Protein AF-A0A6N3GF59-F1 (afdb_monomer_lite)

pLDDT: mean 72.96, std 16.32, range [35.88, 94.56]

Secondary structure (DSSP, 8-state):
-----------SSHHHHHHHHHHHHHHHHHHHHHHHHHHHHHHHHHHHHHHHHHHHHHHHHHHHHHHHHHTSPPEEEEEEEEEEE--SS-SS-EEEEEEEEEEEESGGGEEEEEEEETT--EEEE---SS--EEES-S-TTTTS-SSS-SEE-SS-EEEEEEEEEEETTS-EEEEEEEEEE-SS-EEEEEE-THHHHHHHHTTTT-GGGHHHHHHHHHHHHHHHHHHHH--

Sequence (231 aa):
MTNRNRNRRKSKGTNKKVTDRKVEMKEREEKRKVLPIISIISVVVSVMALVISIIGLSYSVFYEQKEYEYKREPELEMSWVPVFQKSAESVNLDIGIQEIWVHIVDENNLDEVYLIRADRRVSKLTVEKQDLCIQLATNMKEYFSENSPDLITSTHQYHYQYIVLKNLDGSTRLYLVYVKNNGNMAEFQAVSEIEIYGLKNGHADDPVYEGEKVMAEQYEEITEYLKKYGF

Foldseek 3Di:
DDDDDDDDDDDDPPPVVVVVVVVVVVVVVVVVVVVVVVVVVVVVVVVVVVVVVVVVVVVVVVVVVLVVLLPDDKDKDKDWAKDWDDDPPDPAIQIDTQKIWIWIPSCSFFDWKWKQFLVRDIDTDDDDPPTPIPICHPDCCPNVPVPAASDDFPAWGKGKMKMWTAGPVLDIFIKIWMWIDRRRDIDTDIDGDPVLVCLQPVCPPDSSSVVSNVSSVVSVVVVVVCVPPND

Structure (mmCIF, N/CA/C/O backbone):
data_AF-A0A6N3GF59-F1
#
_entry.id   AF-A0A6N3GF59-F1
#
loop_
_atom_site.group_PDB
_atom_site.id
_atom_site.type_symbol
_atom_site.label_atom_id
_atom_site.label_alt_id
_atom_site.label_comp_id
_atom_site.label_asym_id
_atom_site.label_entity_id
_atom_site.label_seq_id
_atom_site.pdbx_PDB_ins_code
_atom_site.Cartn_x
_atom_site.Cartn_y
_atom_site.Cartn_z
_atom_site.occupancy
_atom_site.B_iso_or_equiv
_atom_site.auth_seq_id
_atom_site.auth_comp_id
_atom_site.auth_asym_id
_atom_site.auth_atom_id
_atom_site.pdbx_PDB_model_num
ATOM 1 N N . MET A 1 1 ? -84.455 -2.483 107.664 1.00 35.88 1 MET A N 1
ATOM 2 C CA . MET A 1 1 ? -84.226 -3.536 106.650 1.00 35.88 1 MET A CA 1
ATOM 3 C C . MET A 1 1 ? -83.948 -2.894 105.285 1.00 35.88 1 MET A C 1
ATOM 5 O O . MET A 1 1 ? -84.784 -2.146 104.809 1.00 35.88 1 MET A O 1
ATOM 9 N N . THR A 1 2 ? -82.745 -3.155 104.743 1.00 45.50 2 THR A N 1
ATOM 10 C CA . THR A 1 2 ? -82.320 -3.302 103.317 1.00 45.50 2 THR A CA 1
ATOM 11 C C . THR A 1 2 ? -82.788 -2.357 102.187 1.00 45.50 2 THR A C 1
ATOM 13 O O . THR A 1 2 ? -83.951 -2.403 101.813 1.00 45.50 2 THR A O 1
ATOM 16 N N . ASN A 1 3 ? -81.836 -1.708 101.480 1.00 40.09 3 ASN A N 1
ATOM 17 C CA . ASN A 1 3 ? -81.476 -1.972 100.053 1.00 40.09 3 ASN A CA 1
ATOM 18 C C . ASN A 1 3 ? -80.356 -1.016 99.552 1.00 40.09 3 ASN A C 1
ATOM 20 O O . ASN A 1 3 ? -80.491 0.195 99.639 1.00 40.09 3 ASN A O 1
ATOM 24 N N . ARG A 1 4 ? -79.151 -1.512 99.218 1.00 43.41 4 ARG A N 1
ATOM 25 C CA . ARG A 1 4 ? -78.628 -1.973 97.898 1.00 43.41 4 ARG A CA 1
ATOM 26 C C . ARG A 1 4 ? -78.227 -0.884 96.876 1.00 43.41 4 ARG A C 1
ATOM 28 O O . ARG A 1 4 ? -78.993 -0.483 96.014 1.00 43.41 4 ARG A O 1
ATOM 35 N N . ASN A 1 5 ? -76.937 -0.545 96.929 1.00 49.56 5 ASN A N 1
ATOM 36 C CA . ASN A 1 5 ? -75.923 -0.712 95.875 1.00 49.56 5 ASN A CA 1
ATOM 37 C C . ASN A 1 5 ? -76.300 -0.365 94.409 1.00 49.56 5 ASN A C 1
ATOM 39 O O . ASN A 1 5 ? -76.814 -1.199 93.663 1.00 49.56 5 ASN A O 1
ATOM 43 N N . ARG A 1 6 ? -75.894 0.829 93.951 1.00 44.47 6 ARG A N 1
ATOM 44 C CA . ARG A 1 6 ? -75.739 1.192 92.530 1.00 44.47 6 ARG A CA 1
ATOM 45 C C . ARG A 1 6 ? -74.327 1.730 92.300 1.00 44.47 6 ARG A C 1
ATOM 47 O O . ARG A 1 6 ? -74.091 2.918 92.441 1.00 44.47 6 ARG A O 1
ATOM 54 N N . ASN A 1 7 ? -73.400 0.859 91.912 1.00 46.38 7 ASN A N 1
ATOM 55 C CA . ASN A 1 7 ? -72.141 1.271 91.291 1.00 46.38 7 ASN A CA 1
ATOM 56 C C . ASN A 1 7 ? -71.649 0.179 90.339 1.00 46.38 7 ASN A C 1
ATOM 58 O O . ASN A 1 7 ? -70.903 -0.717 90.720 1.00 46.38 7 ASN A O 1
ATOM 62 N N . ARG A 1 8 ? -72.097 0.232 89.081 1.00 48.34 8 ARG A N 1
ATOM 63 C CA . ARG A 1 8 ? -71.446 -0.462 87.959 1.00 48.34 8 ARG A CA 1
ATOM 64 C C . ARG A 1 8 ? -72.039 0.024 86.644 1.00 48.34 8 ARG A C 1
ATOM 66 O O . ARG A 1 8 ? -73.084 -0.461 86.230 1.00 48.34 8 ARG A O 1
ATOM 73 N N . ARG A 1 9 ? -71.366 0.985 86.005 1.00 46.72 9 ARG A N 1
ATOM 74 C CA . ARG A 1 9 ? -71.255 1.164 84.539 1.00 46.72 9 ARG A CA 1
ATOM 75 C C . ARG A 1 9 ? -70.703 2.557 84.249 1.00 46.72 9 ARG A C 1
ATOM 77 O O . ARG A 1 9 ? -71.470 3.503 84.172 1.00 46.72 9 ARG A O 1
ATOM 84 N N . LYS A 1 10 ? -69.382 2.662 84.082 1.00 43.72 10 LYS A N 1
ATOM 85 C CA . LYS A 1 10 ? -68.681 3.705 83.301 1.00 43.72 10 LYS A CA 1
ATOM 86 C C . LYS A 1 10 ? -67.180 3.364 83.261 1.00 43.72 10 LYS A C 1
ATOM 88 O O . LYS A 1 10 ? -66.378 3.976 83.945 1.00 43.72 10 LYS A O 1
ATOM 93 N N . SER A 1 11 ? -66.785 2.336 82.502 1.00 46.25 11 SER A N 1
ATOM 94 C CA . SER A 1 11 ? -65.350 2.096 82.220 1.00 46.25 11 SER A CA 1
ATOM 95 C C . SER A 1 11 ? -65.049 1.507 80.832 1.00 46.25 11 SER A C 1
ATOM 97 O O . SER A 1 11 ? -63.952 1.009 80.604 1.00 46.25 11 SER A O 1
ATOM 99 N N . LYS A 1 12 ? -65.996 1.542 79.880 1.00 46.22 12 LYS A N 1
ATOM 100 C CA . LYS A 1 12 ? -65.794 0.956 78.535 1.00 46.22 12 LYS A CA 1
ATOM 101 C C . LYS A 1 12 ? -65.464 1.964 77.420 1.00 46.22 12 LYS A C 1
ATOM 103 O O . LYS A 1 12 ? -65.087 1.535 76.339 1.00 46.22 12 LYS A O 1
ATOM 108 N N . GLY A 1 13 ? -65.563 3.276 77.660 1.00 47.47 13 GLY A N 1
ATOM 109 C CA . GLY A 1 13 ? -65.368 4.306 76.619 1.00 47.47 13 GLY A CA 1
ATOM 110 C C . GLY A 1 13 ? -63.974 4.946 76.557 1.00 47.47 13 GLY A C 1
ATOM 111 O O . GLY A 1 13 ? -63.581 5.459 75.515 1.00 47.47 13 GLY A O 1
ATOM 112 N N . THR A 1 14 ? -63.210 4.913 77.648 1.00 48.25 14 THR A N 1
ATOM 113 C CA . THR A 1 14 ? -61.912 5.600 77.759 1.00 48.25 14 THR A CA 1
ATOM 114 C C . THR A 1 14 ? -60.748 4.794 77.183 1.00 48.25 14 THR A C 1
ATOM 116 O O . THR A 1 14 ? -59.839 5.387 76.615 1.00 48.25 14 THR A O 1
ATOM 119 N N . ASN A 1 15 ? -60.796 3.458 77.222 1.00 50.69 15 ASN A N 1
ATOM 120 C CA . ASN A 1 15 ? -59.700 2.633 76.700 1.00 50.69 15 ASN A CA 1
ATOM 121 C C . ASN A 1 15 ? -59.599 2.649 75.167 1.00 50.69 15 ASN A C 1
ATOM 123 O O . ASN A 1 15 ? -58.485 2.695 74.662 1.00 50.69 15 ASN A O 1
ATOM 127 N N . LYS A 1 16 ? -60.723 2.699 74.430 1.00 52.25 16 LYS A N 1
ATOM 128 C CA . LYS A 1 16 ? -60.722 2.624 72.954 1.00 52.25 16 LYS A CA 1
ATOM 129 C C . LYS A 1 16 ? -60.078 3.854 72.286 1.00 52.25 16 LYS A C 1
ATOM 131 O O . LYS A 1 16 ? -59.229 3.709 71.417 1.00 52.25 16 LYS A O 1
ATOM 136 N N . LYS A 1 17 ? -60.389 5.067 72.768 1.00 52.38 17 LYS A N 1
ATOM 137 C CA . LYS A 1 17 ? -59.770 6.323 72.286 1.00 52.38 17 LYS A CA 1
ATOM 138 C C . LYS A 1 17 ? -58.276 6.436 72.619 1.00 52.38 17 LYS A C 1
ATOM 140 O O . LYS A 1 17 ? -57.540 7.099 71.893 1.00 52.38 17 LYS A O 1
ATOM 145 N N . VAL A 1 18 ? -57.831 5.828 73.720 1.00 55.12 18 VAL A N 1
ATOM 146 C CA . VAL A 1 18 ? -56.414 5.816 74.120 1.00 55.12 18 VAL A CA 1
ATOM 147 C C . VAL A 1 18 ? -55.624 4.797 73.297 1.00 55.12 18 VAL A C 1
ATOM 149 O O . VAL A 1 18 ? -54.485 5.079 72.934 1.00 55.12 18 VAL A O 1
ATOM 152 N N . THR A 1 19 ? -56.218 3.649 72.954 1.00 56.69 19 THR A N 1
ATOM 153 C CA . THR A 1 19 ? -55.610 2.697 72.014 1.00 56.69 19 THR A CA 1
ATOM 154 C C . THR A 1 19 ? -55.516 3.268 70.603 1.00 56.69 19 THR A C 1
ATOM 156 O O . THR A 1 19 ? -54.432 3.208 70.038 1.00 56.69 19 THR A O 1
ATOM 159 N N . ASP A 1 20 ? -56.563 3.915 70.077 1.00 58.06 20 ASP A N 1
ATOM 160 C CA . ASP A 1 20 ? -56.537 4.483 68.717 1.00 58.06 20 ASP A CA 1
ATOM 161 C C . ASP A 1 20 ? -55.484 5.603 68.581 1.00 58.06 20 ASP A C 1
ATOM 163 O O . ASP A 1 20 ? -54.687 5.596 67.647 1.00 58.06 20 ASP A O 1
ATOM 167 N N . ARG A 1 21 ? -55.361 6.499 69.577 1.00 59.62 21 ARG A N 1
ATOM 168 C CA . ARG A 1 21 ? -54.287 7.518 69.601 1.00 59.62 21 ARG A CA 1
ATOM 169 C C . ARG A 1 21 ? -52.879 6.931 69.732 1.00 59.62 21 ARG A C 1
ATOM 171 O O . ARG A 1 21 ? -51.933 7.507 69.201 1.00 59.62 21 ARG A O 1
ATOM 178 N N . LYS A 1 22 ? -52.713 5.816 70.454 1.00 61.22 22 LYS A N 1
ATOM 179 C CA . LYS A 1 22 ? -51.418 5.118 70.557 1.00 61.22 22 LYS A CA 1
ATOM 180 C C . LYS A 1 22 ? -51.038 4.428 69.245 1.00 61.22 22 LYS A C 1
ATOM 182 O O . LYS A 1 22 ? -49.853 4.376 68.929 1.00 61.22 22 LYS A O 1
ATOM 187 N N . VAL A 1 23 ? -52.019 3.920 68.499 1.00 61.84 23 VAL A N 1
ATOM 188 C CA . VAL A 1 23 ? -51.818 3.319 67.172 1.00 61.84 23 VAL A CA 1
ATOM 189 C C . VAL A 1 23 ? -51.445 4.395 66.146 1.00 61.84 23 VAL A C 1
ATOM 191 O O . VAL A 1 23 ? -50.436 4.236 65.468 1.00 61.84 23 VAL A O 1
ATOM 194 N N . GLU A 1 24 ? -52.140 5.538 66.115 1.00 61.84 24 GLU A N 1
ATOM 195 C CA . GLU A 1 24 ? -51.778 6.673 65.242 1.00 61.84 24 GLU A CA 1
ATOM 196 C C . GLU A 1 24 ? -50.392 7.264 65.560 1.00 61.84 24 GLU A C 1
ATOM 198 O O . GLU A 1 24 ? -49.653 7.651 64.651 1.00 61.84 24 GLU A O 1
ATOM 203 N N . MET A 1 25 ? -50.011 7.343 66.843 1.00 61.00 25 MET A N 1
ATOM 204 C CA . MET A 1 25 ? -48.659 7.766 67.233 1.00 61.00 25 MET A CA 1
ATOM 205 C C . MET A 1 25 ? -47.594 6.769 66.768 1.00 61.00 25 MET A C 1
ATOM 207 O O . MET A 1 25 ? -46.570 7.201 66.242 1.00 61.00 25 MET A O 1
ATOM 211 N N . LYS A 1 26 ? -47.847 5.458 66.897 1.00 61.44 26 LYS A N 1
ATOM 212 C CA . LYS A 1 26 ? -46.940 4.412 66.402 1.00 61.44 26 LYS A CA 1
ATOM 213 C C . LYS A 1 26 ? -46.783 4.447 64.882 1.00 61.44 26 LYS A C 1
ATOM 215 O O . LYS A 1 26 ? -45.656 4.413 64.407 1.00 61.44 26 LYS A O 1
ATOM 220 N N . GLU A 1 27 ? -47.871 4.599 64.126 1.00 61.88 27 GLU A N 1
ATOM 221 C CA . GLU A 1 27 ? -47.800 4.732 62.663 1.00 61.88 27 GLU A CA 1
ATOM 222 C C . GLU A 1 27 ? -47.053 5.999 62.226 1.00 61.88 27 GLU A C 1
ATOM 224 O O . GLU A 1 27 ? -46.308 5.976 61.246 1.00 61.88 27 GLU A O 1
ATOM 229 N N . ARG A 1 28 ? -47.227 7.126 62.933 1.00 61.84 28 ARG A N 1
ATOM 230 C CA . ARG A 1 28 ? -46.462 8.354 62.655 1.00 61.84 28 ARG A CA 1
ATOM 231 C C . ARG A 1 28 ? -44.979 8.199 62.983 1.00 61.84 28 ARG A C 1
ATOM 233 O O . ARG A 1 28 ? -44.156 8.745 62.252 1.00 61.84 28 ARG A O 1
ATOM 240 N N . GLU A 1 29 ? -44.632 7.477 64.046 1.00 60.97 29 GLU A N 1
ATOM 241 C CA . GLU A 1 29 ? -43.240 7.155 64.382 1.00 60.97 29 GLU A CA 1
ATOM 242 C C . GLU A 1 29 ? -42.609 6.188 63.375 1.00 60.97 29 GLU A C 1
ATOM 244 O O . GLU A 1 29 ? -41.474 6.411 62.960 1.00 60.97 29 GLU A O 1
ATOM 249 N N . GLU A 1 30 ? -43.332 5.160 62.926 1.00 61.22 30 GLU A N 1
ATOM 250 C CA . GLU A 1 30 ? -42.867 4.243 61.879 1.00 61.22 30 GLU A CA 1
ATOM 251 C C . GLU A 1 30 ? -42.685 4.970 60.545 1.00 61.22 30 GLU A C 1
ATOM 253 O O . GLU A 1 30 ? -41.609 4.895 59.954 1.00 61.22 30 GLU A O 1
ATOM 258 N N . LYS A 1 31 ? -43.654 5.787 60.112 1.00 59.91 31 LYS A N 1
ATOM 259 C CA . LYS A 1 31 ? -43.515 6.618 58.903 1.00 59.91 31 LYS A CA 1
ATOM 260 C C . LYS A 1 31 ? -42.339 7.597 59.007 1.00 59.91 31 LYS A C 1
ATOM 262 O O . LYS A 1 31 ? -41.601 7.752 58.037 1.00 59.91 31 LYS A O 1
ATOM 267 N N . ARG A 1 32 ? -42.102 8.205 60.181 1.00 60.12 32 ARG A N 1
ATOM 268 C CA . ARG A 1 32 ? -40.927 9.066 60.439 1.00 60.12 32 ARG A CA 1
ATOM 269 C C . ARG A 1 32 ? -39.596 8.318 60.399 1.00 60.12 32 ARG A C 1
ATOM 271 O O . ARG A 1 32 ? -38.596 8.950 60.085 1.00 60.12 32 ARG A O 1
ATOM 278 N N . LYS A 1 33 ? -39.567 7.018 60.704 1.00 59.97 33 LYS A N 1
ATOM 279 C CA . LYS A 1 33 ? -38.368 6.169 60.575 1.00 59.97 33 LYS A CA 1
ATOM 280 C C . LYS A 1 33 ? -38.145 5.691 59.138 1.00 59.97 33 LYS A C 1
ATOM 282 O O . LYS A 1 33 ? -37.003 5.548 58.725 1.00 59.97 33 LYS A O 1
ATOM 287 N N . VAL A 1 34 ? -39.213 5.489 58.366 1.00 62.22 34 VAL A N 1
ATOM 288 C CA . VAL A 1 34 ? -39.151 5.016 56.971 1.00 62.22 34 VAL A CA 1
ATOM 289 C C . VAL A 1 34 ? -38.797 6.144 55.986 1.00 62.22 34 VAL A C 1
ATOM 291 O O . VAL A 1 34 ? -38.048 5.914 55.042 1.00 62.22 34 VAL A O 1
ATOM 294 N N . LEU A 1 35 ? -39.248 7.380 56.231 1.00 61.31 35 LEU A N 1
ATOM 295 C CA . LEU A 1 35 ? -38.897 8.578 55.445 1.00 61.31 35 LEU A CA 1
ATOM 296 C C . LEU A 1 35 ? -37.376 8.798 55.243 1.00 61.31 35 LEU A C 1
ATOM 298 O O . LEU A 1 35 ? -36.958 8.966 54.096 1.00 61.31 35 LEU A O 1
ATOM 302 N N . PRO A 1 36 ? -36.524 8.772 56.289 1.00 70.31 36 PRO A N 1
ATOM 303 C CA . PRO A 1 36 ? -35.078 8.910 56.124 1.00 70.31 36 PRO A CA 1
ATOM 304 C C . PRO A 1 36 ? -34.443 7.699 55.428 1.00 70.31 36 PRO A C 1
ATOM 306 O O . PRO A 1 36 ? -33.483 7.871 54.687 1.00 70.31 36 PRO A O 1
ATOM 309 N N . ILE A 1 37 ? -35.001 6.492 55.582 1.00 73.38 37 ILE A N 1
ATOM 310 C CA . ILE A 1 37 ? -34.525 5.292 54.872 1.00 73.38 37 ILE A CA 1
ATOM 311 C C . ILE A 1 37 ? -34.791 5.418 53.365 1.00 73.38 37 ILE A C 1
ATOM 313 O O . ILE A 1 37 ? -33.899 5.155 52.565 1.00 73.38 37 ILE A O 1
ATOM 317 N N . ILE A 1 38 ? -35.981 5.882 52.969 1.00 75.75 38 ILE A N 1
ATOM 318 C CA . ILE A 1 38 ? -36.321 6.140 51.560 1.00 75.75 38 ILE A CA 1
ATOM 319 C C . ILE A 1 38 ? -35.407 7.223 50.973 1.00 75.75 38 ILE A C 1
ATOM 321 O O . ILE A 1 38 ? -34.920 7.075 49.854 1.00 75.75 38 ILE A O 1
ATOM 325 N N . SER A 1 39 ? -35.129 8.283 51.738 1.00 76.06 39 SER A N 1
ATOM 326 C CA . SER A 1 39 ? -34.171 9.324 51.352 1.00 76.06 39 SER A CA 1
ATOM 327 C C . SER A 1 39 ? -32.774 8.745 51.102 1.00 76.06 39 SER A C 1
ATOM 329 O O . SER A 1 39 ? -32.212 8.985 50.036 1.00 76.06 39 SER A O 1
ATOM 331 N N . ILE A 1 40 ? -32.246 7.928 52.017 1.00 81.69 40 ILE A N 1
ATOM 332 C CA . ILE A 1 40 ? -30.933 7.283 51.864 1.00 81.69 40 ILE A CA 1
ATOM 333 C C . ILE A 1 40 ? -30.908 6.374 50.630 1.00 81.69 40 ILE A C 1
ATOM 335 O O . ILE A 1 40 ? -29.981 6.465 49.829 1.00 81.69 40 ILE A O 1
ATOM 339 N N . ILE A 1 41 ? -31.941 5.551 50.426 1.00 83.38 41 ILE A N 1
ATOM 340 C CA . ILE A 1 41 ? -32.050 4.687 49.241 1.00 83.38 41 ILE A CA 1
ATOM 341 C C . ILE A 1 41 ? -32.069 5.532 47.961 1.00 83.38 41 ILE A C 1
ATOM 343 O O . ILE A 1 41 ? -31.364 5.206 47.013 1.00 83.38 41 ILE A O 1
ATOM 347 N N . SER A 1 42 ? -32.808 6.646 47.936 1.00 85.12 42 SER A N 1
ATOM 348 C CA . SER A 1 42 ? -32.856 7.533 46.765 1.00 85.12 42 SER A CA 1
ATOM 349 C C . SER A 1 42 ? -31.497 8.165 46.441 1.00 85.12 42 SER A C 1
ATOM 351 O O . SER A 1 42 ? -31.135 8.269 45.268 1.00 85.12 42 SER A O 1
ATOM 353 N N . VAL A 1 43 ? -30.714 8.527 47.465 1.00 89.38 43 VAL A N 1
ATOM 354 C CA . VAL A 1 43 ? -29.353 9.055 47.298 1.00 89.38 43 VAL A CA 1
ATOM 355 C C . VAL A 1 43 ? -28.435 7.972 46.744 1.00 89.38 43 VAL A C 1
ATOM 357 O O . VAL A 1 43 ? -27.734 8.218 45.768 1.00 89.38 43 VAL A O 1
ATOM 360 N N . VAL A 1 44 ? -28.483 6.759 47.300 1.00 89.69 44 VAL A N 1
ATOM 361 C CA . VAL A 1 44 ? -27.681 5.624 46.820 1.00 89.69 44 VAL A CA 1
ATOM 362 C C . VAL A 1 44 ? -28.015 5.291 45.365 1.00 89.69 44 VAL A C 1
ATOM 364 O O . VAL A 1 44 ? -27.107 5.150 44.551 1.00 89.69 44 VAL A O 1
ATOM 367 N N . VAL A 1 45 ? -29.301 5.228 45.007 1.00 90.38 45 VAL A N 1
ATOM 368 C CA . VAL A 1 45 ? -29.736 4.976 43.624 1.00 90.38 45 VAL A CA 1
ATOM 369 C C . VAL A 1 45 ? -29.264 6.089 42.687 1.00 90.38 45 VAL A C 1
ATOM 371 O O . VAL A 1 45 ? -28.780 5.795 41.598 1.00 90.38 45 VAL A O 1
ATOM 374 N N . SER A 1 46 ? -29.337 7.352 43.115 1.00 91.56 46 SER A N 1
ATOM 375 C CA . SER A 1 46 ? -28.872 8.492 42.313 1.00 91.56 46 SER A CA 1
ATOM 376 C C . SER A 1 46 ? -27.358 8.463 42.093 1.00 91.56 46 SER A C 1
ATOM 378 O O . SER A 1 46 ? -26.899 8.709 40.982 1.00 91.56 46 SER A O 1
ATOM 380 N N . VAL A 1 47 ? -26.578 8.113 43.121 1.00 92.19 47 VAL A N 1
ATOM 381 C CA . VAL A 1 47 ? -25.118 7.956 43.010 1.00 92.19 47 VAL A CA 1
ATOM 382 C C . VAL A 1 47 ? -24.769 6.794 42.081 1.00 92.19 47 VAL A C 1
ATOM 384 O O . VAL A 1 47 ? -23.933 6.960 41.200 1.00 92.19 47 VAL A O 1
ATOM 387 N N . MET A 1 48 ? -25.439 5.647 42.216 1.00 93.00 48 MET A N 1
ATOM 388 C CA . MET A 1 48 ? -25.230 4.499 41.326 1.00 93.00 48 MET A CA 1
ATOM 389 C C . MET A 1 48 ? -25.581 4.835 39.874 1.00 93.00 48 MET A C 1
ATOM 391 O O . MET A 1 48 ? -24.816 4.505 38.973 1.00 93.00 48 MET A O 1
ATOM 395 N N . ALA A 1 49 ? -26.693 5.539 39.640 1.00 92.81 49 ALA A N 1
ATOM 396 C CA . ALA A 1 49 ? -27.074 5.999 38.307 1.00 92.81 49 ALA A CA 1
ATOM 397 C C . ALA A 1 49 ? -26.028 6.953 37.715 1.00 92.81 49 ALA A C 1
ATOM 399 O O . ALA A 1 49 ? -25.685 6.840 36.543 1.00 92.81 49 ALA A O 1
ATOM 400 N N . LEU A 1 50 ? -25.477 7.856 38.528 1.00 93.62 50 LEU A N 1
ATOM 401 C CA . LEU A 1 50 ? -24.441 8.792 38.099 1.00 93.62 50 LEU A CA 1
ATOM 402 C C . LEU A 1 50 ? -23.140 8.060 37.739 1.00 93.62 50 LEU A C 1
ATOM 404 O O . LEU A 1 50 ? -22.554 8.341 36.697 1.00 93.62 50 LEU A O 1
ATOM 408 N N . VAL A 1 51 ? -22.729 7.073 38.540 1.00 93.06 51 VAL A N 1
ATOM 409 C CA . VAL A 1 51 ? -21.565 6.222 38.245 1.00 93.06 51 VAL A CA 1
ATOM 410 C C . VAL A 1 51 ? -21.767 5.445 36.943 1.00 93.06 51 VAL A C 1
ATOM 412 O O . VAL A 1 51 ? -20.878 5.448 36.096 1.00 93.06 51 VAL A O 1
ATOM 415 N N . ILE A 1 52 ? -22.940 4.834 36.742 1.00 92.94 52 ILE A N 1
ATOM 416 C CA . ILE A 1 52 ? -23.264 4.112 35.502 1.00 92.94 52 ILE A CA 1
ATOM 417 C C . ILE A 1 52 ? -23.233 5.060 34.298 1.00 92.94 52 ILE A C 1
ATOM 419 O O . ILE A 1 52 ? -22.668 4.702 33.269 1.00 92.94 52 ILE A O 1
ATOM 423 N N . SER A 1 53 ? -23.774 6.275 34.425 1.00 92.75 53 SER A N 1
ATOM 424 C CA . SER A 1 53 ? -23.738 7.279 33.356 1.00 92.75 53 SER A CA 1
ATOM 425 C C . SER A 1 53 ? -22.317 7.728 33.017 1.00 92.75 53 SER A C 1
ATOM 427 O O . SER A 1 53 ? -21.988 7.829 31.839 1.00 92.75 53 SER A O 1
ATOM 429 N N . ILE A 1 54 ? -21.456 7.960 34.017 1.00 92.44 54 ILE A N 1
ATOM 430 C CA . ILE A 1 54 ? -20.044 8.305 33.779 1.00 92.44 54 ILE A CA 1
ATOM 431 C C . ILE A 1 54 ? -19.341 7.161 33.052 1.00 92.44 54 ILE A C 1
ATOM 433 O O . ILE A 1 54 ? -18.692 7.399 32.039 1.00 92.44 54 ILE A O 1
ATOM 437 N N . ILE A 1 55 ? -19.507 5.924 33.529 1.00 91.62 55 ILE A N 1
ATOM 438 C CA . ILE A 1 55 ? -18.915 4.741 32.896 1.00 91.62 55 ILE A CA 1
ATOM 439 C C . ILE A 1 55 ? -19.419 4.602 31.455 1.00 91.62 55 ILE A C 1
ATOM 441 O O . ILE A 1 55 ? -18.617 4.399 30.548 1.00 91.62 55 ILE A O 1
ATOM 445 N N . GLY A 1 56 ? -20.725 4.759 31.230 1.00 89.38 56 GLY A N 1
ATOM 446 C CA . GLY A 1 56 ? -21.334 4.696 29.902 1.00 89.38 56 GLY A CA 1
ATOM 447 C C . GLY A 1 56 ? -20.760 5.733 28.937 1.00 89.38 56 GLY A C 1
ATOM 448 O O . GLY A 1 56 ? -20.400 5.378 27.819 1.00 89.38 56 GLY A O 1
ATOM 449 N N . LEU A 1 57 ? -20.600 6.982 29.384 1.00 90.19 57 LEU A N 1
ATOM 450 C CA . LEU A 1 57 ? -19.972 8.046 28.593 1.00 90.19 57 LEU A CA 1
ATOM 451 C C . LEU A 1 57 ? -18.488 7.771 28.325 1.00 90.19 57 LEU A C 1
ATOM 453 O O . LEU A 1 57 ? -18.011 7.989 27.218 1.00 90.19 57 LEU A O 1
ATOM 457 N N . SER A 1 58 ? -17.743 7.269 29.314 1.00 86.75 58 SER A N 1
ATOM 458 C CA . SER A 1 58 ? -16.334 6.910 29.114 1.00 86.75 58 SER A CA 1
ATOM 459 C C . SER A 1 58 ? -16.175 5.799 28.076 1.00 86.75 58 SER A C 1
A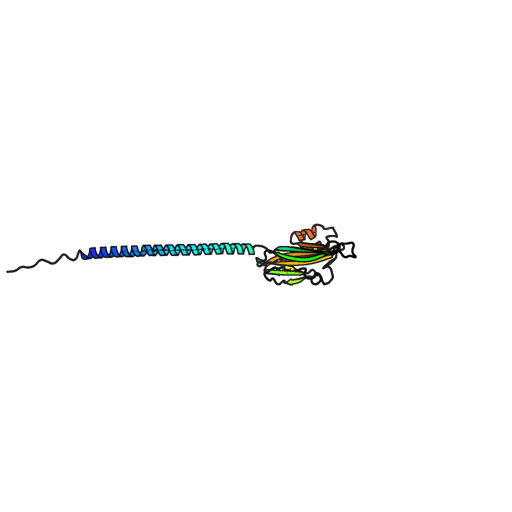TOM 461 O O . SER A 1 58 ? -15.312 5.900 27.207 1.00 86.75 58 SER A O 1
ATOM 463 N N . TYR A 1 59 ? -17.026 4.769 28.122 1.00 87.81 59 TYR A N 1
ATOM 464 C CA . TYR A 1 59 ? -17.025 3.724 27.102 1.00 87.81 59 TYR A CA 1
ATOM 465 C C . TYR A 1 59 ? -17.466 4.252 25.738 1.00 87.81 59 TYR A C 1
ATOM 467 O O . TYR A 1 59 ? -16.846 3.878 24.751 1.00 87.81 59 TYR A O 1
ATOM 475 N N . SER A 1 60 ? -18.479 5.123 25.654 1.00 85.56 60 SER A N 1
ATOM 476 C CA . SER A 1 60 ? -18.913 5.660 24.356 1.00 85.56 60 SER A CA 1
ATOM 477 C C . SER A 1 60 ? -17.792 6.441 23.675 1.00 85.56 60 SER A C 1
ATOM 479 O O . SER A 1 60 ? -17.506 6.180 22.516 1.00 85.56 60 SER A O 1
ATOM 481 N N . VAL A 1 61 ? -17.093 7.314 24.409 1.00 83.88 61 VAL A N 1
ATOM 482 C CA . VAL A 1 61 ? -15.947 8.070 23.877 1.00 83.88 61 VAL A CA 1
ATOM 483 C C . VAL A 1 61 ? -14.818 7.133 23.445 1.00 83.88 61 VAL A C 1
ATOM 485 O O . VAL A 1 61 ? -14.226 7.328 22.387 1.00 83.88 61 VAL A O 1
ATOM 488 N N . PHE A 1 62 ? -14.530 6.094 24.234 1.00 83.06 62 PHE A N 1
ATOM 489 C CA . PHE A 1 62 ? -13.508 5.107 23.886 1.00 83.06 62 PHE A CA 1
ATOM 490 C C . PHE A 1 62 ? -13.859 4.327 22.610 1.00 83.06 62 PHE A C 1
ATOM 492 O O . PHE A 1 62 ? -13.010 4.161 21.735 1.00 83.06 62 PHE A O 1
ATOM 499 N N . TYR A 1 63 ? -15.105 3.862 22.482 1.00 80.50 63 TYR A N 1
ATOM 500 C CA . TYR A 1 63 ? -15.554 3.136 21.295 1.00 80.50 63 TYR A CA 1
ATOM 501 C C . TYR A 1 63 ? -15.650 4.035 20.069 1.00 80.50 63 TYR A C 1
ATOM 503 O O . TYR A 1 63 ? -15.274 3.586 18.995 1.00 80.50 63 TYR A O 1
ATOM 511 N N . GLU A 1 64 ? -16.069 5.293 20.219 1.00 79.81 64 GLU A N 1
ATOM 512 C CA . GLU A 1 64 ? -16.031 6.267 19.128 1.00 79.81 64 GLU A CA 1
ATOM 513 C C . GLU A 1 64 ? -14.600 6.454 18.628 1.00 79.81 64 GLU A C 1
ATOM 515 O O . GLU A 1 64 ? -14.359 6.335 17.432 1.00 79.81 64 GLU A O 1
ATOM 520 N N . GLN A 1 65 ? -13.630 6.675 19.522 1.00 77.06 65 GLN A N 1
ATOM 521 C CA . GLN A 1 65 ? -12.223 6.810 19.128 1.00 77.06 65 GLN A CA 1
ATOM 522 C C . GLN A 1 65 ? -11.710 5.575 18.389 1.00 77.06 65 GLN A C 1
ATOM 524 O O . GLN A 1 65 ? -11.097 5.711 17.332 1.00 77.06 65 GLN A O 1
ATOM 529 N N . LYS A 1 66 ? -12.014 4.377 18.897 1.00 78.00 66 LYS A N 1
ATOM 530 C CA . LYS A 1 66 ? -11.654 3.128 18.220 1.00 78.00 66 LYS A CA 1
ATOM 531 C C . LYS A 1 66 ? -12.326 3.022 16.854 1.00 78.00 66 LYS A C 1
ATOM 533 O O . LYS A 1 66 ? -11.653 2.752 15.871 1.00 78.00 66 LYS A O 1
ATOM 538 N N . GLU A 1 67 ? -13.623 3.285 16.759 1.00 75.88 67 GLU A N 1
ATOM 539 C CA . GLU A 1 67 ? -14.354 3.264 15.491 1.00 75.88 67 GLU A CA 1
ATOM 540 C C . GLU A 1 67 ? -13.765 4.255 14.474 1.00 75.88 67 GLU A C 1
ATOM 542 O O . GLU A 1 67 ? -13.649 3.921 13.298 1.00 75.88 67 GLU A O 1
ATOM 547 N N . TYR A 1 68 ? -13.342 5.446 14.910 1.00 73.94 68 TYR A N 1
ATOM 548 C CA . TYR A 1 68 ? -12.636 6.399 14.049 1.00 73.94 68 TYR A CA 1
ATOM 549 C C . TYR A 1 68 ? -11.288 5.863 13.559 1.00 73.94 68 TYR A C 1
ATOM 551 O O . TYR A 1 68 ? -10.969 6.048 12.388 1.00 73.94 68 TYR A O 1
ATOM 559 N N . GLU A 1 69 ? -10.509 5.205 14.420 1.00 75.88 69 GLU A N 1
ATOM 560 C CA . GLU A 1 69 ? -9.227 4.591 14.045 1.00 75.88 69 GLU A CA 1
ATOM 561 C C . GLU A 1 69 ? -9.409 3.487 12.990 1.00 75.88 69 GLU A C 1
ATOM 563 O O . GLU A 1 69 ? -8.652 3.444 12.027 1.00 75.88 69 GLU A O 1
ATOM 568 N N . TYR A 1 70 ? -10.437 2.642 13.122 1.00 72.94 70 TYR A N 1
ATOM 569 C CA . TYR A 1 70 ? -10.731 1.561 12.165 1.00 72.94 70 TYR A CA 1
ATOM 570 C C . TYR A 1 70 ? -11.392 2.035 10.864 1.00 72.94 70 TYR A C 1
ATOM 572 O O . TYR A 1 70 ? -11.441 1.284 9.897 1.00 72.94 70 TYR A O 1
ATOM 580 N N . LYS A 1 71 ? -11.914 3.265 10.819 1.00 78.00 71 LYS A N 1
ATOM 581 C CA . LYS A 1 71 ? -12.465 3.859 9.589 1.00 78.00 71 LYS A CA 1
ATOM 582 C C . LYS A 1 71 ? -11.397 4.421 8.659 1.00 78.00 71 LYS A C 1
ATOM 584 O O . LYS A 1 71 ? -11.723 4.755 7.524 1.00 78.00 71 LYS A O 1
ATOM 589 N N . ARG A 1 72 ? -10.163 4.595 9.135 1.00 76.62 72 ARG A N 1
ATOM 590 C CA . ARG A 1 72 ? -9.070 5.076 8.293 1.00 76.62 72 ARG A CA 1
ATOM 591 C C . ARG A 1 72 ? -8.569 3.941 7.420 1.00 76.62 72 ARG A C 1
ATOM 593 O O . ARG A 1 72 ? -8.377 2.822 7.891 1.00 76.62 72 ARG A O 1
ATOM 600 N N . GLU A 1 73 ? -8.400 4.241 6.143 1.00 77.25 73 GLU A N 1
ATOM 601 C CA . GLU A 1 73 ? -7.801 3.305 5.206 1.00 77.25 73 GLU A CA 1
ATOM 602 C C . GLU A 1 73 ? -6.279 3.350 5.372 1.00 77.25 73 GLU A C 1
ATOM 604 O O . GLU A 1 73 ? -5.724 4.448 5.434 1.00 77.25 73 GLU A O 1
ATOM 609 N N . PRO A 1 74 ? -5.602 2.194 5.453 1.00 77.44 74 PRO A N 1
ATOM 610 C CA . PRO A 1 74 ? -4.153 2.155 5.514 1.00 77.44 74 PRO A CA 1
ATOM 611 C C . PRO A 1 74 ? -3.531 2.794 4.269 1.00 77.44 74 PRO A C 1
ATOM 613 O O . PRO A 1 74 ? -3.967 2.538 3.140 1.00 77.44 74 PRO A O 1
ATOM 616 N N . GLU A 1 75 ? -2.485 3.592 4.469 1.00 78.56 75 GLU A N 1
ATOM 617 C CA . GLU A 1 75 ? -1.772 4.290 3.393 1.00 78.56 75 GLU A CA 1
ATOM 618 C C . GLU A 1 75 ? -0.272 4.000 3.438 1.00 78.56 75 GLU A C 1
ATOM 620 O O . GLU A 1 75 ? 0.265 3.648 4.486 1.00 78.56 75 GLU A O 1
ATOM 625 N N . LEU A 1 76 ? 0.420 4.152 2.306 1.00 77.38 76 LEU A N 1
ATOM 626 C CA . LEU A 1 76 ? 1.877 4.027 2.253 1.00 77.38 76 LEU A CA 1
ATOM 627 C C . LEU A 1 76 ? 2.556 5.387 2.433 1.00 77.38 76 LEU A C 1
ATOM 629 O O . LEU A 1 76 ? 2.400 6.278 1.601 1.00 77.38 76 LEU A O 1
ATOM 633 N N . GLU A 1 77 ? 3.374 5.512 3.475 1.00 74.38 77 GLU A N 1
ATOM 634 C CA . GLU A 1 77 ? 4.326 6.605 3.658 1.00 74.38 77 GLU A CA 1
ATOM 635 C C . GLU A 1 77 ? 5.740 6.143 3.289 1.00 74.38 77 GLU A C 1
ATOM 637 O O . GLU A 1 77 ? 6.157 5.015 3.561 1.00 74.38 77 GLU A O 1
ATOM 642 N N . MET A 1 78 ? 6.492 7.024 2.633 1.00 69.25 78 MET A N 1
ATOM 643 C CA . MET A 1 78 ? 7.795 6.701 2.059 1.00 69.25 78 MET A CA 1
ATOM 644 C C . MET A 1 78 ? 8.918 7.446 2.770 1.00 69.25 78 MET A C 1
ATOM 646 O O . MET A 1 78 ? 8.847 8.657 2.974 1.00 69.25 78 MET A O 1
ATOM 650 N N . SER A 1 79 ? 10.008 6.733 3.045 1.00 64.56 79 SER A N 1
ATOM 651 C CA . SER A 1 79 ? 11.269 7.307 3.509 1.00 64.56 79 SER A CA 1
ATOM 652 C C . SER A 1 79 ? 12.445 6.652 2.784 1.00 64.56 79 SER A C 1
ATOM 654 O O . SER A 1 79 ? 12.425 5.455 2.497 1.00 64.56 79 SER A O 1
ATOM 656 N N . TRP A 1 80 ? 13.476 7.424 2.444 1.00 60.69 80 TRP A N 1
ATOM 657 C CA . TRP A 1 80 ? 14.639 6.909 1.719 1.00 60.69 80 TRP A CA 1
ATOM 658 C C . TRP A 1 80 ? 15.926 7.638 2.101 1.00 60.69 80 TRP A C 1
ATOM 660 O O . TRP A 1 80 ? 15.917 8.814 2.474 1.00 60.69 80 TRP A O 1
ATOM 670 N N . VAL A 1 81 ? 17.048 6.920 1.997 1.00 59.56 81 VAL A N 1
ATOM 671 C CA . VAL A 1 81 ? 18.383 7.423 2.338 1.00 59.56 81 VAL A CA 1
ATOM 672 C C . VAL A 1 81 ? 19.266 7.446 1.082 1.00 59.56 81 VAL A C 1
ATOM 674 O O . VAL A 1 81 ? 19.697 6.380 0.626 1.00 59.56 81 VAL A O 1
ATOM 677 N N . PRO A 1 82 ? 1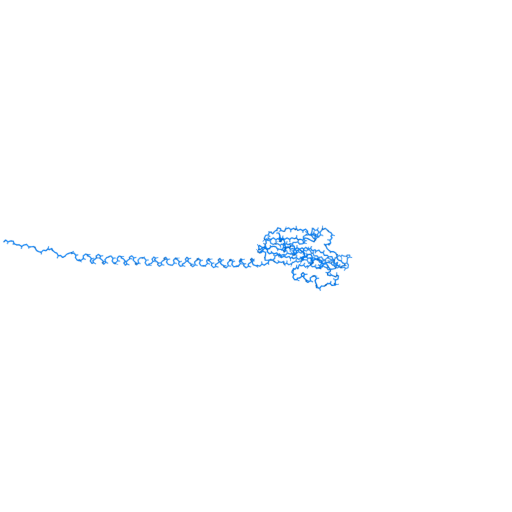9.562 8.628 0.499 1.00 58.72 82 PRO A N 1
ATOM 678 C CA . PRO A 1 82 ? 20.518 8.742 -0.602 1.00 58.72 82 PRO A CA 1
ATOM 679 C C . PRO A 1 82 ? 21.939 8.392 -0.154 1.00 58.72 82 PRO A C 1
ATOM 681 O O . PRO A 1 82 ? 22.371 8.788 0.929 1.00 58.72 82 PRO A O 1
ATOM 684 N N . VAL A 1 83 ? 22.714 7.766 -1.041 1.00 58.66 83 VAL A N 1
ATOM 685 C CA . VAL A 1 83 ? 24.169 7.622 -0.901 1.00 58.66 83 VAL A CA 1
ATOM 686 C C . VAL A 1 83 ? 24.849 8.258 -2.092 1.00 58.66 83 VAL A C 1
ATOM 688 O O . VAL A 1 83 ? 24.541 7.961 -3.241 1.00 58.66 83 VAL A O 1
ATOM 691 N N . PHE A 1 84 ? 25.840 9.088 -1.806 1.00 58.44 84 PHE A N 1
ATOM 692 C CA . PHE A 1 84 ? 26.705 9.665 -2.818 1.00 58.44 84 PHE A CA 1
ATOM 693 C C . PHE A 1 84 ? 28.080 9.021 -2.688 1.00 58.44 84 PHE A C 1
ATOM 695 O O . PHE A 1 84 ? 28.761 9.200 -1.676 1.00 58.44 84 PHE A O 1
ATOM 702 N N . GLN A 1 85 ? 28.492 8.263 -3.698 1.00 58.66 85 GLN A N 1
ATOM 703 C CA . GLN A 1 85 ? 29.845 7.740 -3.807 1.00 58.66 85 GLN A CA 1
ATOM 704 C C . GLN A 1 85 ? 30.575 8.502 -4.905 1.00 58.66 85 GLN A C 1
ATOM 706 O O . GLN A 1 85 ? 30.106 8.652 -6.025 1.00 58.66 85 GLN A O 1
ATOM 711 N N . LYS A 1 86 ? 31.751 9.025 -4.579 1.00 47.81 86 LYS A N 1
ATOM 712 C CA . LYS A 1 86 ? 32.651 9.599 -5.573 1.00 47.81 86 LYS A CA 1
ATOM 713 C C . LYS A 1 86 ? 33.827 8.648 -5.713 1.00 47.81 86 LYS A C 1
ATOM 715 O O . LYS A 1 86 ? 34.679 8.610 -4.826 1.00 47.81 86 LYS A O 1
ATOM 720 N N . SER A 1 87 ? 33.851 7.860 -6.783 1.00 58.06 87 SER A N 1
ATOM 721 C CA . SER A 1 87 ? 35.010 7.023 -7.085 1.00 58.06 87 SER A CA 1
ATOM 722 C C . SER A 1 87 ? 36.183 7.908 -7.518 1.00 58.06 87 SER A C 1
ATOM 724 O O . SER A 1 87 ? 36.003 8.916 -8.197 1.00 58.06 87 SER A O 1
ATOM 726 N N . ALA A 1 88 ? 37.403 7.554 -7.111 1.00 57.09 88 ALA A N 1
ATOM 727 C CA . ALA A 1 88 ? 38.609 8.290 -7.498 1.00 57.09 88 ALA A CA 1
ATOM 728 C C . ALA A 1 88 ? 38.928 8.161 -9.003 1.00 57.09 88 ALA A C 1
ATOM 730 O O . ALA A 1 88 ? 39.693 8.962 -9.535 1.00 57.09 88 ALA A O 1
ATOM 731 N N . GLU A 1 89 ? 38.335 7.169 -9.676 1.00 60.94 89 GLU A N 1
ATOM 732 C CA . GLU A 1 89 ? 38.538 6.867 -11.099 1.00 60.94 89 GLU A CA 1
ATOM 733 C C . GLU A 1 89 ? 37.403 7.386 -12.000 1.00 60.94 89 GLU A C 1
ATOM 735 O O . GLU A 1 89 ? 37.573 7.446 -13.219 1.00 60.94 89 GLU A O 1
ATOM 740 N N . SER A 1 90 ? 36.262 7.800 -11.434 1.00 55.12 90 SER A N 1
ATOM 741 C CA . SER A 1 90 ? 35.137 8.360 -12.189 1.00 55.12 90 SER A CA 1
ATOM 742 C C . SER A 1 90 ? 35.100 9.889 -12.077 1.00 55.12 90 SER A C 1
ATOM 744 O O . SER A 1 90 ? 35.247 10.484 -11.011 1.00 55.12 90 SER A O 1
ATOM 746 N N . VAL A 1 91 ? 34.871 10.562 -13.207 1.00 54.53 91 VAL A N 1
ATOM 747 C CA . VAL A 1 91 ? 34.562 12.007 -13.225 1.00 54.53 91 VAL A CA 1
ATOM 748 C C . VAL A 1 91 ? 33.136 12.257 -12.701 1.00 54.53 91 VAL A C 1
ATOM 750 O O . VAL A 1 91 ? 32.826 13.353 -12.232 1.00 54.53 91 VAL A O 1
ATOM 753 N N . ASN A 1 92 ? 32.289 11.225 -12.732 1.00 46.78 92 ASN A N 1
ATOM 754 C CA . ASN A 1 92 ? 30.884 11.278 -12.353 1.00 46.78 92 ASN A CA 1
ATOM 755 C C . ASN A 1 92 ? 30.679 10.887 -10.883 1.00 46.78 92 ASN A C 1
ATOM 757 O O . ASN A 1 92 ? 31.331 9.979 -10.368 1.00 46.78 92 ASN A O 1
ATOM 761 N N . LEU A 1 93 ? 29.763 11.593 -10.220 1.00 44.44 93 LEU A N 1
ATOM 762 C CA . LEU A 1 93 ? 29.264 11.242 -8.895 1.00 44.44 93 LEU A CA 1
ATOM 763 C C . LEU A 1 93 ? 28.340 10.027 -9.043 1.00 44.44 93 LEU A C 1
ATOM 765 O O . LEU A 1 93 ? 27.319 10.133 -9.718 1.00 44.44 93 LEU A O 1
ATOM 769 N N . ASP A 1 94 ? 28.682 8.906 -8.415 1.00 51.91 94 ASP A N 1
ATOM 770 C CA . ASP A 1 94 ? 27.811 7.737 -8.362 1.00 51.91 94 ASP A CA 1
ATOM 771 C C . ASP A 1 94 ? 26.746 7.986 -7.289 1.00 51.91 94 ASP A C 1
ATOM 773 O O . ASP A 1 94 ? 27.034 8.076 -6.091 1.00 51.91 94 ASP A O 1
ATOM 777 N N . ILE A 1 95 ? 25.502 8.157 -7.729 1.00 49.50 95 ILE A N 1
ATOM 778 C CA . ILE A 1 95 ? 24.346 8.350 -6.854 1.00 49.50 95 ILE A CA 1
ATOM 779 C C . ILE A 1 95 ? 23.654 6.997 -6.699 1.00 49.50 95 ILE A C 1
ATOM 781 O O . ILE A 1 95 ? 23.203 6.403 -7.676 1.00 49.50 95 ILE A O 1
ATOM 785 N N . GLY A 1 96 ? 23.584 6.510 -5.465 1.00 54.06 96 GLY A N 1
ATOM 786 C CA . GLY A 1 96 ? 22.871 5.297 -5.083 1.00 54.06 96 GLY A CA 1
ATOM 787 C C . GLY A 1 96 ? 21.833 5.579 -4.002 1.00 54.06 96 GLY A C 1
ATOM 788 O O . GLY A 1 96 ? 21.755 6.680 -3.456 1.00 54.06 96 GLY A O 1
ATOM 789 N N . ILE A 1 97 ? 21.036 4.571 -3.666 1.00 58.00 97 ILE A N 1
ATOM 790 C CA . ILE A 1 97 ? 20.080 4.627 -2.557 1.00 58.00 97 ILE A CA 1
ATOM 791 C C . ILE A 1 97 ? 20.498 3.546 -1.562 1.00 58.00 97 ILE A C 1
ATOM 793 O O . ILE A 1 97 ? 20.620 2.389 -1.949 1.00 58.00 97 ILE A O 1
ATOM 797 N N . GLN A 1 98 ? 20.781 3.919 -0.310 1.00 55.44 98 GLN A N 1
ATOM 798 C CA . GLN A 1 98 ? 21.204 2.955 0.713 1.00 55.44 98 GLN A CA 1
ATOM 799 C C . GLN A 1 98 ? 20.033 2.082 1.115 1.00 55.44 98 GLN A C 1
ATOM 801 O O . GLN A 1 98 ? 20.129 0.861 1.155 1.00 55.44 98 GLN A O 1
ATOM 806 N N . GLU A 1 99 ? 18.943 2.763 1.453 1.00 58.19 99 GLU A N 1
ATOM 807 C CA . GLU A 1 99 ? 17.773 2.160 2.038 1.00 58.19 99 GLU A CA 1
ATOM 808 C C . GLU A 1 99 ? 16.523 2.899 1.586 1.00 58.19 99 GLU A C 1
ATOM 810 O O . GLU A 1 99 ? 16.506 4.125 1.444 1.00 58.19 99 GLU A O 1
ATOM 815 N N . ILE A 1 100 ? 15.482 2.112 1.366 1.00 61.81 100 ILE A N 1
ATOM 816 C CA . ILE A 1 100 ? 14.134 2.535 1.041 1.00 61.81 100 ILE A CA 1
ATOM 817 C C . ILE A 1 100 ? 13.223 1.836 2.036 1.00 61.81 100 ILE A C 1
ATOM 819 O O . ILE A 1 100 ? 13.238 0.606 2.161 1.00 61.81 100 ILE A O 1
ATOM 823 N N . TRP A 1 101 ? 12.433 2.649 2.713 1.00 63.16 101 TRP A N 1
ATOM 824 C CA . TRP A 1 101 ? 11.498 2.249 3.735 1.00 63.16 101 TRP A CA 1
ATOM 825 C C . TRP A 1 101 ? 10.102 2.638 3.274 1.00 63.16 101 TRP A C 1
ATOM 827 O O . TRP A 1 101 ? 9.813 3.810 3.023 1.00 63.16 101 TRP A O 1
ATOM 837 N N . VAL A 1 102 ? 9.247 1.632 3.135 1.00 67.50 102 VAL A N 1
ATOM 838 C CA . VAL A 1 102 ? 7.820 1.834 2.906 1.00 67.50 102 VAL A CA 1
ATOM 839 C C . VAL A 1 10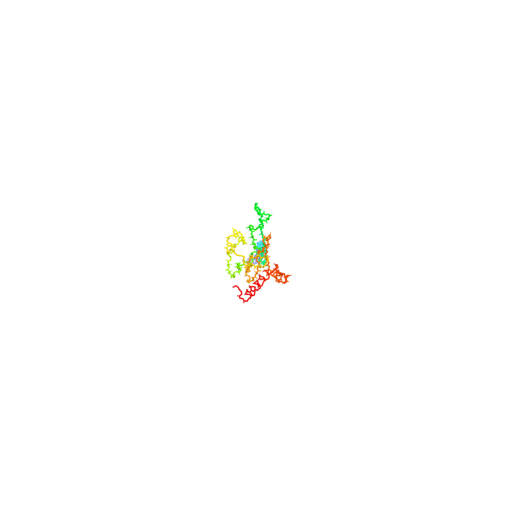2 ? 7.113 1.502 4.212 1.00 67.50 102 VAL A C 1
ATOM 841 O O . VAL A 1 102 ? 7.149 0.356 4.665 1.00 67.50 102 VAL A O 1
ATOM 844 N N . HIS A 1 103 ? 6.527 2.526 4.821 1.00 71.81 103 HIS A N 1
ATOM 845 C CA . HIS A 1 103 ? 5.773 2.454 6.063 1.00 71.81 103 HIS A CA 1
ATOM 846 C C . HIS A 1 103 ? 4.284 2.399 5.742 1.00 71.81 103 HIS A C 1
ATOM 848 O O . HIS A 1 103 ? 3.809 3.166 4.909 1.00 71.81 103 HIS A O 1
ATOM 854 N N . ILE A 1 104 ? 3.535 1.523 6.409 1.00 73.56 104 ILE A N 1
ATOM 855 C CA . ILE A 1 104 ? 2.071 1.564 6.351 1.00 73.56 104 ILE A CA 1
ATOM 856 C C . ILE A 1 104 ? 1.562 2.411 7.520 1.00 73.56 104 ILE A C 1
ATOM 858 O O . ILE A 1 104 ? 1.779 2.073 8.682 1.00 73.56 104 ILE A O 1
ATOM 862 N N . VAL A 1 105 ? 0.898 3.519 7.206 1.00 76.31 105 VAL A N 1
ATOM 863 C CA . VAL A 1 105 ? 0.237 4.412 8.164 1.00 76.31 105 VAL A CA 1
ATOM 864 C C . VAL A 1 105 ? -1.210 3.960 8.354 1.00 76.31 105 VAL A C 1
ATOM 866 O O . VAL A 1 105 ? -1.790 3.335 7.469 1.00 76.31 105 VAL A O 1
ATOM 869 N N . ASP A 1 106 ? -1.791 4.259 9.522 1.00 74.56 106 ASP A N 1
ATOM 870 C CA . ASP A 1 106 ? -3.181 3.927 9.868 1.00 74.56 106 ASP A CA 1
ATOM 871 C C . ASP A 1 106 ? -3.498 2.413 9.748 1.00 74.56 106 ASP A C 1
ATOM 873 O O . ASP A 1 106 ? -4.584 1.996 9.352 1.00 74.56 106 ASP A O 1
ATOM 877 N N . GLU A 1 107 ? -2.555 1.566 10.185 1.00 74.00 107 GLU A N 1
ATOM 878 C CA . GLU A 1 107 ? -2.612 0.090 10.144 1.00 74.00 107 GLU A CA 1
ATOM 879 C C . GLU A 1 107 ? -3.784 -0.557 10.910 1.00 74.00 107 GLU A C 1
ATOM 881 O O . GLU A 1 107 ? -3.976 -1.770 10.847 1.00 74.00 107 GLU A O 1
ATOM 886 N N . ASN A 1 108 ? -4.585 0.218 11.645 1.00 75.56 108 ASN A N 1
ATOM 887 C CA . ASN A 1 108 ? -5.660 -0.310 12.487 1.00 75.56 108 ASN A CA 1
ATOM 888 C C . ASN A 1 108 ? -6.687 -1.117 11.684 1.00 75.56 108 ASN A C 1
ATOM 890 O O . ASN A 1 108 ? -7.192 -2.118 12.186 1.00 75.56 108 ASN A O 1
ATOM 894 N N . ASN A 1 109 ? -6.979 -0.708 10.447 1.00 80.19 109 ASN A N 1
ATOM 895 C CA . ASN A 1 109 ? -7.914 -1.412 9.568 1.00 80.19 109 ASN A CA 1
ATOM 896 C C . ASN A 1 109 ? -7.241 -2.468 8.669 1.00 80.19 109 ASN A C 1
ATOM 898 O O . ASN A 1 109 ? -7.915 -3.092 7.854 1.00 80.19 109 ASN A O 1
ATOM 902 N N . LEU A 1 110 ? -5.929 -2.682 8.792 1.00 82.94 110 LEU A N 1
ATOM 903 C CA . LEU A 1 110 ? -5.172 -3.606 7.951 1.00 82.94 110 LEU A CA 1
ATOM 904 C C . LEU A 1 110 ? -5.311 -5.055 8.445 1.00 82.94 110 LEU A C 1
ATOM 906 O O . LEU A 1 110 ? -5.118 -5.344 9.626 1.00 82.94 110 LEU A O 1
ATOM 910 N N . ASP A 1 111 ? -5.601 -5.971 7.525 1.00 84.19 111 ASP A N 1
ATOM 911 C CA . ASP A 1 111 ? -5.677 -7.415 7.775 1.00 84.19 111 ASP A CA 1
ATOM 912 C C . ASP A 1 111 ? -4.439 -8.132 7.218 1.00 84.19 111 ASP A C 1
ATOM 914 O O . ASP A 1 111 ? -3.681 -8.784 7.941 1.00 84.19 111 ASP A O 1
ATOM 918 N N . GLU A 1 112 ? -4.191 -7.978 5.916 1.00 85.19 112 GLU A N 1
ATOM 919 C CA . GLU A 1 112 ? -3.141 -8.705 5.204 1.00 85.19 112 GLU A CA 1
ATOM 920 C C . GLU A 1 112 ? -2.387 -7.783 4.244 1.00 85.19 112 GLU A C 1
ATOM 922 O O . GLU A 1 112 ? -2.963 -6.889 3.622 1.00 85.19 112 GLU A O 1
ATOM 927 N N . VAL A 1 113 ? -1.087 -8.039 4.087 1.00 84.50 113 VAL A N 1
ATOM 928 C CA . VAL A 1 113 ? -0.245 -7.361 3.098 1.00 84.50 113 VAL A CA 1
ATOM 929 C C . VAL A 1 113 ? 0.332 -8.393 2.147 1.00 84.50 113 VAL A C 1
ATOM 931 O O . VAL A 1 113 ? 0.922 -9.394 2.569 1.00 84.50 113 VAL A O 1
ATOM 934 N N . TYR A 1 114 ? 0.190 -8.134 0.853 1.00 85.12 114 TYR A N 1
ATOM 935 C CA . TYR A 1 114 ? 0.756 -8.961 -0.201 1.00 85.12 114 TYR A CA 1
ATOM 936 C C . TYR A 1 114 ? 1.745 -8.160 -1.026 1.00 85.12 114 TYR A C 1
ATOM 938 O O . TYR A 1 114 ? 1.505 -7.009 -1.375 1.00 85.12 114 TYR A O 1
ATOM 946 N N . LEU A 1 115 ? 2.843 -8.809 -1.376 1.00 84.50 115 LEU A N 1
ATOM 947 C CA . LEU A 1 115 ? 3.849 -8.290 -2.278 1.00 84.50 115 LEU A CA 1
ATOM 948 C C . LEU A 1 115 ? 3.783 -9.077 -3.582 1.00 84.50 115 LEU A C 1
ATOM 950 O O . LEU A 1 115 ? 3.954 -10.297 -3.572 1.00 84.50 115 LEU A O 1
ATOM 954 N N . ILE A 1 116 ? 3.547 -8.391 -4.693 1.00 87.44 116 ILE A N 1
ATOM 955 C CA . ILE A 1 116 ? 3.554 -8.965 -6.036 1.00 87.44 116 ILE A CA 1
ATOM 956 C C . ILE A 1 116 ? 4.795 -8.442 -6.749 1.00 87.44 116 ILE A C 1
ATOM 958 O O . ILE A 1 116 ? 4.953 -7.243 -6.967 1.00 87.44 116 ILE A O 1
ATOM 962 N N . ARG A 1 117 ? 5.696 -9.348 -7.107 1.00 84.00 117 ARG A N 1
ATOM 963 C CA . ARG A 1 117 ? 6.912 -9.014 -7.853 1.00 84.00 117 ARG A CA 1
ATOM 964 C C . ARG A 1 117 ? 6.613 -8.838 -9.342 1.00 84.00 117 ARG A C 1
ATOM 966 O O . ARG A 1 117 ? 5.600 -9.334 -9.836 1.00 84.00 117 ARG A O 1
ATOM 973 N N . ALA A 1 118 ? 7.528 -8.198 -10.067 1.00 82.50 118 ALA A N 1
ATOM 974 C CA . ALA A 1 118 ? 7.458 -8.053 -11.523 1.00 82.50 118 ALA A CA 1
ATOM 975 C C . ALA A 1 118 ? 7.286 -9.396 -12.267 1.00 82.50 118 ALA A C 1
ATOM 977 O O . ALA A 1 118 ? 6.571 -9.480 -13.264 1.00 82.50 118 ALA A O 1
ATOM 978 N N . ASP A 1 119 ? 7.865 -10.480 -11.741 1.00 82.00 119 ASP A N 1
ATOM 979 C CA . ASP A 1 119 ? 7.728 -11.846 -12.268 1.00 82.00 119 ASP A CA 1
ATOM 980 C C . ASP A 1 119 ? 6.401 -12.540 -11.891 1.00 82.00 119 ASP A C 1
ATOM 982 O O . ASP A 1 119 ? 6.226 -13.738 -12.128 1.00 82.00 119 ASP A O 1
ATOM 986 N N . ARG A 1 120 ? 5.454 -11.788 -11.315 1.00 82.69 120 ARG A N 1
ATOM 987 C CA . ARG A 1 120 ? 4.128 -12.225 -10.852 1.00 82.69 120 ARG A CA 1
ATOM 988 C C . ARG A 1 120 ? 4.146 -13.178 -9.656 1.00 82.69 120 ARG A C 1
ATOM 990 O O . ARG A 1 120 ? 3.104 -13.744 -9.317 1.00 82.69 120 ARG A O 1
ATOM 997 N N . ARG A 1 121 ? 5.281 -13.361 -8.972 1.00 83.25 121 ARG A N 1
ATOM 998 C CA . ARG A 1 121 ? 5.294 -14.094 -7.697 1.00 83.25 121 ARG A CA 1
ATOM 999 C C . ARG A 1 121 ? 4.631 -13.265 -6.608 1.00 83.25 121 ARG A C 1
ATOM 1001 O O . ARG A 1 121 ? 4.934 -12.085 -6.447 1.00 83.25 121 ARG A O 1
ATOM 1008 N N . VAL A 1 122 ? 3.768 -13.921 -5.840 1.00 85.12 122 VAL A N 1
ATOM 1009 C CA . VAL A 1 122 ? 3.044 -13.314 -4.723 1.00 85.12 122 VAL A CA 1
ATOM 1010 C C . VAL A 1 122 ? 3.605 -13.845 -3.412 1.00 85.12 122 VAL A C 1
ATOM 1012 O O . VAL A 1 122 ? 3.649 -15.056 -3.194 1.00 85.12 122 VAL A O 1
ATOM 1015 N N . SER A 1 123 ? 3.994 -12.934 -2.530 1.00 80.38 123 SER A N 1
ATOM 1016 C CA . SER A 1 123 ? 4.442 -13.234 -1.174 1.00 80.38 123 SER A CA 1
ATOM 1017 C C . SER A 1 123 ? 3.518 -12.548 -0.180 1.00 80.38 123 SER A C 1
ATOM 1019 O O . SER A 1 123 ? 3.339 -11.335 -0.233 1.00 80.38 123 SER A O 1
ATOM 1021 N N . LYS A 1 124 ? 2.946 -13.311 0.752 1.00 82.94 124 LYS A N 1
ATOM 1022 C CA . LYS A 1 124 ? 2.245 -12.736 1.902 1.00 82.94 124 LYS A CA 1
ATOM 1023 C C . LYS A 1 124 ? 3.283 -12.250 2.911 1.00 82.94 124 LYS A C 1
ATOM 1025 O O . LYS A 1 124 ? 4.156 -13.025 3.302 1.00 82.94 124 LYS A O 1
ATOM 1030 N N . LEU A 1 125 ? 3.193 -10.989 3.320 1.00 74.62 125 LEU A N 1
ATOM 1031 C CA . LEU A 1 125 ? 4.041 -10.438 4.370 1.00 74.62 125 LEU A CA 1
ATOM 1032 C C . LEU A 1 125 ? 3.400 -10.722 5.730 1.00 74.62 125 LEU A C 1
ATOM 1034 O O . LEU A 1 125 ? 2.201 -10.516 5.928 1.00 74.62 125 LEU A O 1
ATOM 1038 N N . THR A 1 126 ? 4.194 -11.244 6.662 1.00 64.88 126 THR A N 1
ATOM 1039 C CA . THR A 1 126 ? 3.742 -11.476 8.034 1.00 64.88 126 THR A CA 1
ATOM 1040 C C . THR A 1 126 ? 3.685 -10.134 8.750 1.00 64.88 126 THR A C 1
ATOM 1042 O O . THR A 1 126 ? 4.717 -9.514 8.987 1.00 64.88 126 THR A O 1
ATOM 1045 N N . VAL A 1 127 ? 2.475 -9.681 9.068 1.00 59.47 127 VAL A N 1
ATOM 1046 C CA . VAL A 1 127 ? 2.236 -8.424 9.779 1.00 59.47 127 VAL A CA 1
ATOM 1047 C C . VAL A 1 127 ? 2.427 -8.661 11.278 1.00 59.47 127 VAL A C 1
ATOM 1049 O O . VAL A 1 127 ? 1.511 -9.107 11.969 1.00 59.47 127 VAL A O 1
ATOM 1052 N N . GLU A 1 128 ? 3.624 -8.403 11.800 1.00 57.22 128 GLU A N 1
ATOM 1053 C CA . GLU A 1 128 ? 3.763 -8.126 13.231 1.00 57.22 128 GLU A CA 1
ATOM 1054 C C . GLU A 1 128 ? 3.311 -6.674 13.448 1.00 57.22 128 GLU A C 1
ATOM 1056 O O . GLU A 1 128 ? 3.778 -5.778 12.757 1.00 57.22 128 GLU A O 1
ATOM 1061 N N . LYS A 1 129 ? 2.354 -6.447 14.361 1.00 53.75 129 LYS A N 1
ATOM 1062 C CA . LYS A 1 129 ? 1.660 -5.159 14.613 1.00 53.75 129 LYS A CA 1
ATOM 1063 C C . LYS A 1 129 ? 2.559 -4.009 15.115 1.00 53.75 129 LYS A C 1
ATOM 1065 O O . LYS A 1 129 ? 2.075 -3.083 15.753 1.00 53.75 129 LYS A O 1
ATOM 1070 N N . GLN A 1 130 ? 3.872 -4.125 14.970 1.00 46.62 130 GLN A N 1
ATOM 1071 C CA . GLN A 1 130 ? 4.831 -3.101 15.351 1.00 46.62 130 GLN A CA 1
ATOM 1072 C C . GLN A 1 130 ? 5.760 -2.885 14.165 1.00 46.62 130 GLN A C 1
ATOM 1074 O O . GLN A 1 130 ? 6.595 -3.732 13.861 1.00 46.62 130 GLN A O 1
ATOM 1079 N N . ASP A 1 131 ? 5.559 -1.744 13.510 1.00 50.88 131 ASP A N 1
ATOM 1080 C CA . ASP A 1 131 ? 6.376 -1.208 12.429 1.00 50.88 131 ASP A CA 1
ATOM 1081 C C . ASP A 1 131 ? 6.445 -2.124 11.197 1.00 50.88 131 ASP A C 1
ATOM 1083 O O . ASP A 1 131 ? 7.459 -2.767 10.914 1.00 50.88 131 ASP A O 1
ATOM 1087 N N . LEU A 1 132 ? 5.356 -2.129 10.415 1.00 54.56 132 LEU A N 1
ATOM 1088 C CA . LEU A 1 132 ? 5.304 -2.663 9.048 1.00 54.56 132 LEU A CA 1
ATOM 1089 C C . LEU A 1 132 ? 6.213 -1.833 8.135 1.00 54.56 132 LEU A C 1
ATOM 1091 O O . LEU A 1 132 ? 5.795 -0.957 7.380 1.00 54.56 132 LEU A O 1
ATOM 1095 N N . CYS A 1 133 ? 7.500 -2.102 8.273 1.00 53.81 133 CYS A N 1
ATOM 1096 C CA . CYS A 1 133 ? 8.566 -1.432 7.580 1.00 53.81 133 CYS A CA 1
ATOM 1097 C C . CYS A 1 133 ? 9.063 -2.374 6.493 1.00 53.81 133 CYS A C 1
ATOM 1099 O O . CYS A 1 133 ? 9.825 -3.310 6.756 1.00 53.81 133 CYS A O 1
ATOM 1101 N N . ILE A 1 134 ? 8.608 -2.164 5.261 1.00 56.12 134 ILE A N 1
ATOM 1102 C CA . ILE A 1 134 ? 9.105 -2.948 4.137 1.00 56.12 134 ILE A CA 1
ATOM 1103 C C . ILE A 1 134 ? 10.449 -2.337 3.749 1.00 56.12 134 ILE A C 1
ATOM 1105 O O . ILE A 1 134 ? 10.524 -1.342 3.027 1.00 56.12 134 ILE A O 1
ATOM 1109 N N . GLN A 1 135 ? 11.518 -2.930 4.281 1.00 49.59 135 GLN A N 1
ATOM 1110 C CA . GLN A 1 135 ? 12.879 -2.662 3.838 1.00 49.59 135 GLN A CA 1
ATOM 1111 C C . GLN A 1 135 ? 13.055 -3.237 2.442 1.00 49.59 135 GLN A C 1
ATOM 1113 O O . GLN A 1 135 ? 13.338 -4.422 2.277 1.00 49.59 135 GLN A O 1
ATOM 1118 N N . LEU A 1 136 ? 13.000 -2.382 1.429 1.00 52.25 136 LEU A N 1
ATOM 1119 C CA . LEU A 1 136 ? 13.446 -2.726 0.075 1.00 52.25 136 LEU A CA 1
ATOM 1120 C C . LEU A 1 136 ? 14.991 -2.749 -0.018 1.00 52.25 136 LEU A C 1
ATOM 1122 O O . LEU A 1 136 ? 15.564 -2.624 -1.094 1.00 52.25 136 LEU A O 1
ATOM 1126 N N . ALA A 1 137 ? 15.683 -2.867 1.120 1.00 43.72 137 ALA A N 1
ATOM 1127 C CA . ALA A 1 137 ? 16.890 -2.095 1.380 1.00 43.72 137 ALA A CA 1
ATOM 1128 C C . ALA A 1 137 ? 18.087 -2.874 1.929 1.00 43.72 137 ALA A C 1
ATOM 1130 O O . ALA A 1 137 ? 19.218 -2.591 1.546 1.00 43.72 137 ALA A O 1
ATOM 1131 N N . THR A 1 138 ? 17.893 -3.850 2.819 1.00 38.03 138 THR A N 1
ATOM 1132 C CA . THR A 1 138 ? 19.004 -4.305 3.682 1.00 38.03 138 THR A CA 1
ATOM 1133 C C . THR A 1 138 ? 20.109 -5.063 2.943 1.00 38.03 138 THR A C 1
ATOM 1135 O O . THR A 1 138 ? 21.206 -5.256 3.456 1.00 38.03 138 THR A O 1
ATOM 1138 N N . ASN A 1 139 ? 19.861 -5.407 1.686 1.00 36.25 139 ASN A N 1
ATOM 1139 C CA . ASN A 1 139 ? 20.896 -5.577 0.690 1.00 36.25 139 ASN A CA 1
ATOM 1140 C C . ASN A 1 139 ? 20.248 -5.239 -0.654 1.00 36.25 139 ASN A C 1
ATOM 1142 O O . ASN A 1 139 ? 19.445 -6.027 -1.165 1.00 36.25 139 ASN A O 1
ATOM 1146 N N . MET A 1 140 ? 20.688 -4.164 -1.324 1.00 42.19 140 MET A N 1
ATOM 1147 C CA . MET A 1 140 ? 20.481 -4.039 -2.781 1.00 42.19 140 MET A CA 1
ATOM 1148 C C . MET A 1 140 ? 20.983 -5.292 -3.540 1.00 42.19 140 MET A C 1
ATOM 1150 O O . MET A 1 140 ? 20.696 -5.503 -4.709 1.00 42.19 140 MET A O 1
ATOM 1154 N N . LYS A 1 141 ? 21.724 -6.155 -2.843 1.00 40.56 141 LYS A N 1
ATOM 1155 C CA . LYS A 1 141 ? 22.264 -7.441 -3.246 1.00 40.56 141 LYS A CA 1
ATOM 1156 C C . LYS A 1 141 ? 21.471 -8.687 -2.813 1.00 40.56 141 LYS A C 1
ATOM 1158 O O . LYS A 1 141 ? 22.011 -9.764 -3.018 1.00 40.56 141 LYS A O 1
ATOM 1163 N N . GLU A 1 142 ? 20.275 -8.579 -2.228 1.00 38.47 142 GLU A N 1
ATOM 1164 C CA . GLU A 1 142 ? 19.421 -9.742 -1.875 1.00 38.47 142 GLU A CA 1
ATOM 1165 C C . GLU A 1 142 ? 17.968 -9.614 -2.362 1.00 38.47 142 GLU A C 1
ATOM 1167 O O . GLU A 1 142 ? 17.325 -10.628 -2.626 1.00 38.47 142 GLU A O 1
ATOM 1172 N N . TYR A 1 143 ? 17.458 -8.390 -2.560 1.00 43.81 143 TYR A N 1
ATOM 1173 C CA . TYR A 1 143 ? 16.123 -8.163 -3.140 1.00 43.81 143 TYR A CA 1
ATOM 1174 C C . TYR A 1 143 ? 16.153 -7.681 -4.600 1.00 43.81 143 TYR A C 1
ATOM 1176 O O . TYR A 1 143 ? 15.200 -7.944 -5.328 1.00 43.81 143 TYR A O 1
ATOM 1184 N N . PHE A 1 144 ? 17.267 -7.084 -5.050 1.00 48.12 144 PHE A N 1
ATOM 1185 C CA . PHE A 1 144 ? 17.565 -6.798 -6.469 1.00 48.12 144 PHE A CA 1
ATOM 1186 C C . PHE A 1 144 ? 18.626 -7.757 -7.055 1.00 48.12 144 PHE A C 1
ATOM 1188 O O . PHE A 1 144 ? 19.186 -7.527 -8.126 1.00 48.12 144 PHE A O 1
ATOM 1195 N N . SER A 1 145 ? 18.931 -8.857 -6.360 1.00 40.78 145 SER A N 1
ATOM 1196 C CA . SER A 1 145 ? 19.994 -9.803 -6.727 1.00 40.78 145 SER A CA 1
ATOM 1197 C C . SER A 1 145 ? 19.518 -11.068 -7.419 1.00 40.78 145 SER A C 1
ATOM 1199 O O . SER A 1 145 ? 19.981 -12.170 -7.126 1.00 40.78 145 SER A O 1
ATOM 1201 N N . GLU A 1 146 ? 18.661 -10.894 -8.408 1.00 44.56 146 GLU A N 1
ATOM 1202 C CA . GLU A 1 146 ? 18.775 -11.710 -9.614 1.00 44.56 146 GLU A CA 1
ATOM 1203 C C . GLU A 1 146 ? 19.259 -10.818 -10.776 1.00 44.56 146 GLU A C 1
ATOM 1205 O O . GLU A 1 146 ? 18.771 -10.887 -11.893 1.00 44.56 146 GLU A O 1
ATOM 1210 N N . ASN A 1 147 ? 20.248 -9.955 -10.481 1.00 49.66 147 ASN A N 1
ATOM 1211 C CA . ASN A 1 147 ? 21.210 -9.282 -11.378 1.00 49.66 147 ASN A CA 1
ATOM 1212 C C . ASN A 1 147 ? 20.685 -8.568 -12.637 1.00 49.66 147 ASN A C 1
ATOM 1214 O O . ASN A 1 147 ? 21.486 -8.183 -13.491 1.00 49.66 147 ASN A O 1
ATOM 1218 N N . SER A 1 148 ? 19.382 -8.357 -12.770 1.00 64.31 148 SER A N 1
ATOM 1219 C CA . SER A 1 148 ? 18.797 -7.711 -13.935 1.00 64.31 148 SER A CA 1
ATOM 1220 C C . SER A 1 148 ? 17.675 -6.764 -13.518 1.00 64.31 148 SER A C 1
ATOM 1222 O O . SER A 1 148 ? 16.946 -7.062 -12.571 1.00 64.31 148 SER A O 1
ATOM 1224 N N . PRO A 1 149 ? 17.558 -5.603 -14.181 1.00 73.06 149 PRO A N 1
ATOM 1225 C CA . PRO A 1 149 ? 16.370 -4.769 -14.083 1.00 73.06 149 PRO A CA 1
ATOM 1226 C C . PRO A 1 149 ? 15.123 -5.594 -14.384 1.00 73.06 149 PRO A C 1
ATOM 1228 O O . PRO A 1 149 ? 15.130 -6.383 -15.331 1.00 73.06 149 PRO A O 1
ATOM 1231 N N . ASP A 1 150 ? 14.052 -5.367 -13.625 1.00 79.75 150 ASP A N 1
ATOM 1232 C CA . ASP A 1 150 ? 12.753 -6.000 -13.876 1.00 79.75 150 ASP A CA 1
ATOM 1233 C C . ASP A 1 150 ? 12.189 -5.571 -15.240 1.00 79.75 150 ASP A C 1
ATOM 1235 O O . ASP A 1 150 ? 11.441 -6.304 -15.888 1.00 79.75 150 ASP A O 1
ATOM 1239 N N . LEU A 1 151 ? 12.565 -4.369 -15.688 1.00 85.75 151 LEU A N 1
ATOM 1240 C CA . LEU A 1 151 ? 12.236 -3.835 -16.999 1.00 85.75 151 LEU A CA 1
ATOM 1241 C C . LEU A 1 151 ? 13.362 -2.928 -17.513 1.00 85.75 151 LEU A C 1
ATOM 1243 O O . LEU A 1 151 ? 13.844 -2.038 -16.814 1.00 85.75 151 LEU A O 1
ATOM 1247 N N . ILE A 1 152 ? 13.767 -3.139 -18.766 1.00 85.75 152 ILE A N 1
ATOM 1248 C CA . ILE A 1 152 ? 14.757 -2.312 -19.465 1.00 85.75 152 ILE A CA 1
ATOM 1249 C C . ILE A 1 152 ? 14.083 -1.683 -20.675 1.00 85.75 152 ILE A C 1
ATOM 1251 O O . ILE A 1 152 ? 13.540 -2.384 -21.523 1.00 85.75 152 ILE A O 1
ATOM 1255 N N . THR A 1 153 ? 14.168 -0.363 -20.762 1.00 87.44 153 THR A N 1
ATOM 1256 C CA . THR A 1 153 ? 13.746 0.418 -21.931 1.00 87.44 153 THR A CA 1
ATOM 1257 C C . THR A 1 153 ? 14.975 0.960 -22.654 1.00 87.44 153 THR A C 1
ATOM 1259 O O . THR A 1 153 ? 16.105 0.806 -22.184 1.00 87.44 153 THR A O 1
ATOM 1262 N N . SER A 1 154 ? 14.785 1.648 -23.780 1.00 83.56 154 SER A N 1
ATOM 1263 C CA . SER A 1 154 ? 15.904 2.292 -24.479 1.00 83.56 154 SER A CA 1
ATOM 1264 C C . SER A 1 154 ? 16.581 3.405 -23.667 1.00 83.56 154 SER A C 1
ATOM 1266 O O . SER A 1 154 ? 17.692 3.806 -24.006 1.00 83.56 154 SER A O 1
ATOM 1268 N N . THR A 1 155 ? 15.913 3.940 -22.638 1.00 83.06 155 THR A N 1
ATOM 1269 C CA . THR A 1 155 ? 16.364 5.128 -21.895 1.00 83.06 155 THR A CA 1
ATOM 1270 C C . THR A 1 155 ? 16.632 4.864 -20.412 1.00 83.06 155 THR A C 1
ATOM 1272 O O . THR A 1 155 ? 17.534 5.477 -19.845 1.00 83.06 155 THR A O 1
ATOM 1275 N N . HIS A 1 156 ? 15.865 3.970 -19.784 1.00 85.06 156 HIS A N 1
ATOM 1276 C CA . HIS A 1 156 ? 15.892 3.731 -18.342 1.00 85.06 156 HIS A CA 1
ATOM 1277 C C . HIS A 1 156 ? 15.802 2.245 -18.000 1.00 85.06 156 HIS A C 1
ATOM 1279 O O . HIS A 1 156 ? 15.223 1.436 -18.733 1.00 85.06 156 HIS A O 1
ATOM 1285 N N . GLN A 1 157 ? 16.333 1.919 -16.830 1.00 83.44 157 GLN A N 1
ATOM 1286 C CA . GLN A 1 157 ? 16.175 0.646 -16.149 1.00 83.44 157 GLN A CA 1
ATOM 1287 C C . GLN A 1 157 ? 15.227 0.831 -14.970 1.00 83.44 157 GLN A C 1
ATOM 1289 O O . GLN A 1 157 ? 15.313 1.830 -14.251 1.00 83.44 157 GLN A O 1
ATOM 1294 N N . TYR A 1 158 ? 14.336 -0.134 -14.787 1.00 83.25 158 TYR A N 1
ATOM 1295 C CA . TYR A 1 158 ? 13.313 -0.106 -13.758 1.00 83.25 158 TYR A CA 1
ATOM 1296 C C . TYR A 1 158 ? 13.422 -1.337 -12.878 1.00 83.25 158 TYR A C 1
ATOM 1298 O O . TYR A 1 158 ? 13.614 -2.455 -13.364 1.00 83.25 158 TYR A O 1
ATOM 1306 N N . HIS A 1 159 ? 13.219 -1.110 -11.590 1.00 80.56 159 HIS A N 1
ATOM 1307 C CA . HIS A 1 159 ? 12.893 -2.158 -10.645 1.00 80.56 159 HIS A CA 1
ATOM 1308 C C . HIS A 1 159 ? 11.595 -1.809 -9.950 1.00 80.56 159 HIS A C 1
ATOM 1310 O O . HIS A 1 159 ? 11.449 -0.676 -9.494 1.00 80.56 159 HIS A O 1
ATOM 1316 N N . TYR A 1 160 ? 10.660 -2.747 -9.873 1.00 84.44 160 TYR A N 1
ATOM 1317 C CA . TYR A 1 160 ? 9.324 -2.433 -9.384 1.00 84.44 160 TYR A CA 1
ATOM 1318 C C . TYR A 1 160 ? 8.616 -3.623 -8.757 1.00 84.44 160 TYR A C 1
ATOM 1320 O O . TYR A 1 160 ? 8.868 -4.786 -9.072 1.00 84.44 160 TYR A O 1
ATOM 1328 N N . GLN A 1 161 ? 7.714 -3.308 -7.837 1.00 84.81 161 GLN A N 1
ATOM 1329 C CA . GLN A 1 161 ? 6.891 -4.267 -7.118 1.00 84.81 161 GLN A CA 1
ATOM 1330 C C . GLN A 1 161 ? 5.528 -3.641 -6.848 1.00 84.81 161 GLN A C 1
ATOM 1332 O O . GLN A 1 161 ? 5.399 -2.420 -6.743 1.00 84.81 161 GLN A O 1
ATOM 1337 N N . TYR A 1 162 ? 4.517 -4.485 -6.694 1.00 88.62 162 TYR A N 1
ATOM 1338 C CA . TYR A 1 162 ? 3.198 -4.056 -6.268 1.00 88.62 162 TYR A CA 1
ATOM 1339 C C . TYR A 1 162 ? 2.944 -4.484 -4.832 1.00 88.62 162 TYR A C 1
ATOM 1341 O O . TYR A 1 162 ? 3.213 -5.625 -4.454 1.00 88.62 162 TYR A O 1
ATOM 1349 N N . ILE A 1 163 ? 2.401 -3.572 -4.040 1.00 88.25 163 ILE A N 1
ATOM 1350 C CA . ILE A 1 163 ? 2.010 -3.824 -2.658 1.00 88.25 163 ILE A CA 1
ATOM 1351 C C . ILE A 1 163 ? 0.494 -3.770 -2.604 1.00 88.25 163 ILE A C 1
ATOM 1353 O O . ILE A 1 163 ? -0.112 -2.768 -2.976 1.00 88.25 163 ILE A O 1
ATOM 1357 N N . VAL A 1 164 ? -0.118 -4.855 -2.147 1.00 89.50 164 VAL A N 1
ATOM 1358 C CA . VAL A 1 164 ? -1.556 -4.924 -1.929 1.00 89.50 164 VAL A CA 1
ATOM 1359 C C . VAL A 1 164 ? -1.815 -4.875 -0.436 1.00 89.50 164 VAL A C 1
ATOM 1361 O O . VAL A 1 164 ? -1.336 -5.733 0.309 1.00 89.50 164 VAL A O 1
ATOM 1364 N N . LEU A 1 165 ? -2.589 -3.886 -0.016 1.00 88.44 165 LEU A N 1
ATOM 1365 C CA . LEU A 1 165 ? -3.109 -3.759 1.335 1.00 88.44 165 LEU A CA 1
ATOM 1366 C C . LEU A 1 165 ? -4.540 -4.279 1.329 1.00 88.44 165 LEU A C 1
ATOM 1368 O O . LEU A 1 165 ? -5.362 -3.817 0.537 1.00 88.44 165 LEU A O 1
ATOM 1372 N N . LYS A 1 166 ? -4.834 -5.257 2.179 1.00 87.94 166 LYS A N 1
ATOM 1373 C CA . LYS A 1 166 ? -6.182 -5.784 2.370 1.00 87.94 166 LYS A CA 1
ATOM 1374 C C . LYS A 1 166 ? -6.672 -5.389 3.751 1.00 87.94 166 LYS A C 1
ATOM 1376 O O . LYS A 1 166 ? -6.010 -5.669 4.750 1.00 87.94 166 LYS A O 1
ATOM 1381 N N . ASN A 1 167 ? -7.835 -4.759 3.783 1.00 87.12 167 ASN A N 1
ATOM 1382 C CA . ASN A 1 167 ? -8.462 -4.266 4.995 1.00 87.12 167 ASN A CA 1
ATOM 1383 C C . ASN A 1 167 ? -9.359 -5.331 5.637 1.00 87.12 167 ASN A C 1
ATOM 1385 O O . ASN A 1 167 ? -9.782 -6.290 4.985 1.00 87.12 167 ASN A O 1
ATOM 1389 N N . LEU A 1 168 ? -9.705 -5.130 6.911 1.00 83.31 168 LEU A N 1
ATOM 1390 C CA . LEU A 1 168 ? -10.587 -6.021 7.678 1.00 83.31 168 LEU A CA 1
ATOM 1391 C C . LEU A 1 168 ? -12.000 -6.131 7.087 1.00 83.31 168 LEU A C 1
ATOM 1393 O O . LEU A 1 168 ? -12.671 -7.148 7.265 1.00 83.31 168 LEU A O 1
ATOM 1397 N N . ASP A 1 169 ? -12.462 -5.096 6.387 1.00 82.94 169 ASP A N 1
ATOM 1398 C CA . ASP A 1 169 ? -13.747 -5.083 5.680 1.00 82.94 169 ASP A CA 1
ATOM 1399 C C . ASP A 1 169 ? -13.702 -5.797 4.314 1.00 82.94 169 ASP A C 1
ATOM 1401 O O . ASP A 1 169 ? -14.722 -5.902 3.630 1.00 82.94 169 ASP A O 1
ATOM 1405 N N . GLY A 1 170 ? -12.533 -6.314 3.925 1.00 82.31 170 GLY A N 1
ATOM 1406 C CA . GLY A 1 170 ? -12.291 -6.992 2.657 1.00 82.31 170 GLY A CA 1
ATOM 1407 C C . GLY A 1 170 ? -11.997 -6.053 1.486 1.00 82.31 170 GLY A C 1
ATOM 1408 O O . GLY A 1 170 ? -11.759 -6.543 0.381 1.00 82.31 170 GLY A O 1
ATOM 1409 N N . SER A 1 171 ? -11.992 -4.732 1.697 1.00 85.38 171 SER A N 1
ATOM 1410 C CA . SER A 1 171 ? -11.520 -3.781 0.690 1.00 85.38 171 SER A CA 1
ATOM 1411 C C . SER A 1 171 ? -10.013 -3.937 0.465 1.00 85.38 171 SER A C 1
ATOM 1413 O O . SER A 1 171 ? -9.265 -4.369 1.346 1.00 85.38 171 SER A O 1
ATOM 1415 N N . THR A 1 172 ? -9.560 -3.633 -0.750 1.00 89.12 172 THR A N 1
ATOM 1416 C CA . THR A 1 172 ? -8.157 -3.790 -1.144 1.00 89.12 172 THR A CA 1
ATOM 1417 C C . THR A 1 172 ? -7.643 -2.529 -1.808 1.00 89.12 172 THR A C 1
ATOM 1419 O O . THR A 1 172 ? -8.307 -1.999 -2.702 1.00 89.12 172 THR A O 1
ATOM 1422 N N . ARG A 1 173 ? -6.427 -2.122 -1.454 1.00 89.38 173 ARG A N 1
ATOM 1423 C CA . ARG A 1 173 ? -5.706 -1.016 -2.079 1.00 89.38 173 ARG A CA 1
ATOM 1424 C C . ARG A 1 173 ? -4.409 -1.524 -2.691 1.00 89.38 173 ARG A C 1
ATOM 1426 O O . ARG A 1 173 ? -3.693 -2.303 -2.069 1.00 89.38 173 ARG A O 1
ATOM 1433 N N . LEU A 1 174 ? -4.128 -1.114 -3.924 1.00 91.50 174 LEU A N 1
ATOM 1434 C CA . LEU A 1 174 ? -2.937 -1.522 -4.666 1.00 91.50 174 LEU A CA 1
ATOM 1435 C C . LEU A 1 174 ? -2.002 -0.325 -4.823 1.00 91.50 174 LEU A C 1
ATOM 1437 O O . LEU A 1 174 ? -2.430 0.754 -5.227 1.00 91.50 174 LEU A O 1
ATOM 1441 N N . TYR A 1 175 ? -0.721 -0.542 -4.578 1.00 90.38 175 TYR A N 1
ATOM 1442 C CA . TYR A 1 175 ? 0.338 0.431 -4.798 1.00 90.38 175 TYR A CA 1
ATOM 1443 C C . TYR A 1 175 ? 1.367 -0.146 -5.757 1.00 90.38 175 TYR A C 1
ATOM 1445 O O . TYR A 1 175 ? 1.695 -1.328 -5.674 1.00 90.38 175 TYR A O 1
ATOM 1453 N N . LEU A 1 176 ? 1.886 0.691 -6.648 1.00 90.69 176 LEU A N 1
ATOM 1454 C CA . LEU A 1 176 ? 3.074 0.406 -7.443 1.00 90.69 176 LEU A CA 1
ATOM 1455 C C . LEU A 1 176 ? 4.242 1.150 -6.807 1.00 90.69 176 LEU A C 1
ATOM 1457 O O . LEU A 1 176 ? 4.174 2.359 -6.616 1.00 90.69 176 LEU A O 1
ATOM 1461 N N . VAL A 1 177 ? 5.313 0.429 -6.509 1.00 85.62 177 VAL A N 1
ATOM 1462 C CA . VAL A 1 177 ? 6.543 0.968 -5.939 1.00 85.62 177 VAL A CA 1
ATOM 1463 C C . VAL A 1 177 ? 7.677 0.673 -6.901 1.00 85.62 177 VAL A C 1
ATOM 1465 O O . VAL A 1 177 ? 7.886 -0.490 -7.246 1.00 85.62 177 VAL A O 1
ATOM 1468 N N . TYR A 1 178 ? 8.410 1.693 -7.346 1.00 83.56 178 TYR A N 1
ATOM 1469 C CA . TYR A 1 178 ? 9.468 1.505 -8.331 1.00 83.56 178 TYR A CA 1
ATOM 1470 C C . TYR A 1 178 ? 10.658 2.447 -8.174 1.00 83.56 178 TYR A C 1
ATOM 1472 O O . TYR A 1 178 ? 10.538 3.590 -7.740 1.00 83.56 178 TYR A O 1
ATOM 1480 N N . VAL A 1 179 ? 11.821 1.947 -8.593 1.00 80.00 179 VAL A N 1
ATOM 1481 C CA . VAL A 1 179 ? 13.046 2.710 -8.830 1.00 80.00 179 VAL A CA 1
ATOM 1482 C C . VAL A 1 179 ? 13.250 2.821 -10.339 1.00 80.00 179 VAL A C 1
ATOM 1484 O O . VAL A 1 179 ? 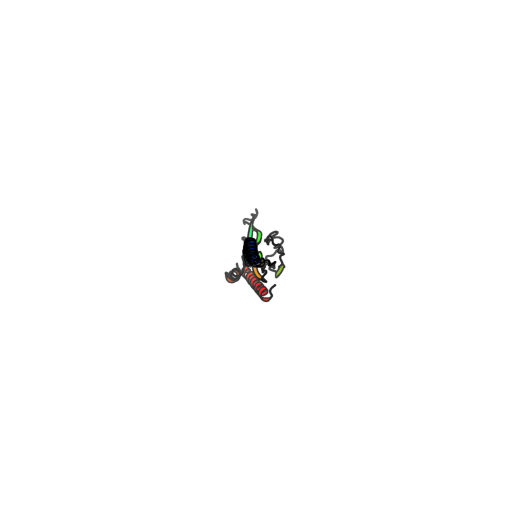13.293 1.803 -11.031 1.00 80.00 179 VAL A O 1
ATOM 1487 N N . LYS A 1 180 ? 13.429 4.040 -10.845 1.00 83.56 180 LYS A N 1
ATOM 1488 C CA . LYS A 1 180 ? 13.790 4.358 -12.231 1.00 83.56 180 LYS A CA 1
ATOM 1489 C C . LYS A 1 180 ? 15.211 4.912 -12.268 1.00 83.56 180 LYS A C 1
ATOM 1491 O O . LYS A 1 180 ? 15.518 5.855 -11.548 1.00 83.56 180 LYS A O 1
ATOM 1496 N N . ASN A 1 181 ? 16.078 4.356 -13.111 1.00 76.00 181 ASN A N 1
ATOM 1497 C CA . ASN A 1 181 ? 17.484 4.761 -13.208 1.00 76.00 181 ASN A CA 1
ATOM 1498 C C . ASN A 1 181 ? 17.935 4.914 -14.673 1.00 76.00 181 ASN A C 1
ATOM 1500 O O . ASN A 1 181 ? 17.624 4.067 -15.508 1.00 76.00 181 ASN A O 1
ATOM 1504 N N . ASN A 1 182 ? 18.687 5.975 -14.986 1.00 74.94 182 ASN A N 1
ATOM 1505 C CA . ASN A 1 182 ? 19.309 6.214 -16.304 1.00 74.94 182 ASN A CA 1
ATOM 1506 C C . ASN A 1 182 ? 20.851 6.172 -16.300 1.00 74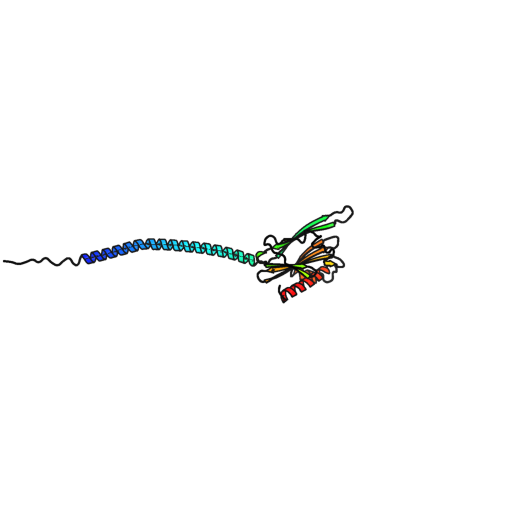.94 182 ASN A C 1
ATOM 1508 O O . ASN A 1 182 ? 21.487 6.585 -17.268 1.00 74.94 182 ASN A O 1
ATOM 1512 N N . GLY A 1 183 ? 21.459 5.716 -15.207 1.00 67.00 183 GLY A N 1
ATOM 1513 C CA . GLY A 1 183 ? 22.906 5.657 -14.999 1.00 67.00 183 GLY A CA 1
ATOM 1514 C C . GLY A 1 183 ? 23.505 6.898 -14.333 1.00 67.00 183 GLY A C 1
ATOM 1515 O O . GLY A 1 183 ? 24.586 6.797 -13.764 1.00 67.00 183 GLY A O 1
ATOM 1516 N N . ASN A 1 184 ? 22.809 8.040 -14.346 1.00 64.62 184 ASN A N 1
ATOM 1517 C CA . ASN A 1 184 ? 23.260 9.279 -13.695 1.00 64.62 184 ASN A CA 1
ATOM 1518 C C . ASN A 1 184 ? 22.360 9.698 -12.525 1.00 64.62 184 ASN A C 1
ATOM 1520 O O . ASN A 1 184 ? 22.808 10.379 -11.606 1.00 64.62 184 ASN A O 1
ATOM 1524 N N . MET A 1 185 ? 21.081 9.332 -12.582 1.00 65.94 185 MET A N 1
ATOM 1525 C CA . MET A 1 185 ? 20.074 9.675 -11.590 1.00 65.94 185 MET A CA 1
ATOM 1526 C C . MET A 1 185 ? 19.174 8.468 -11.353 1.00 65.94 185 MET A C 1
ATOM 1528 O O . MET A 1 185 ? 18.743 7.812 -12.304 1.00 65.94 185 MET A O 1
ATOM 1532 N N . ALA A 1 186 ? 18.888 8.214 -10.080 1.00 72.00 186 ALA A N 1
ATOM 1533 C CA . ALA A 1 186 ? 17.871 7.275 -9.646 1.00 72.00 186 ALA A CA 1
ATOM 1534 C C . ALA A 1 186 ? 16.712 8.057 -9.029 1.00 72.00 186 ALA A C 1
ATOM 1536 O O . ALA A 1 186 ? 16.918 8.956 -8.212 1.00 72.00 186 ALA A O 1
ATOM 1537 N N . GLU A 1 187 ? 15.504 7.702 -9.428 1.00 75.75 187 GLU A N 1
ATOM 1538 C CA . GLU A 1 187 ? 14.264 8.220 -8.884 1.00 75.75 187 GLU A CA 1
ATOM 1539 C C . GLU A 1 187 ? 13.491 7.064 -8.267 1.00 75.75 187 GLU A C 1
ATOM 1541 O O . GLU A 1 187 ? 13.440 5.973 -8.833 1.00 75.75 187 GLU A O 1
ATOM 1546 N N . PHE A 1 188 ? 12.913 7.298 -7.098 1.00 77.25 188 PHE A N 1
ATOM 1547 C CA . PHE A 1 188 ? 12.083 6.325 -6.416 1.00 77.25 188 PHE A CA 1
ATOM 1548 C C . PHE A 1 188 ? 10.696 6.908 -6.203 1.00 77.25 188 PHE A C 1
ATOM 1550 O O . PHE A 1 188 ? 10.571 8.031 -5.714 1.00 77.25 188 PHE A O 1
ATOM 1557 N N . GLN A 1 189 ? 9.674 6.142 -6.562 1.00 82.81 189 GLN A N 1
ATOM 1558 C CA . GLN A 1 189 ? 8.284 6.542 -6.414 1.00 82.81 189 GLN A CA 1
ATOM 1559 C C . GLN A 1 189 ? 7.457 5.379 -5.866 1.00 82.81 189 GLN A C 1
ATOM 1561 O O . GLN A 1 189 ? 7.677 4.221 -6.230 1.00 82.81 189 GLN A O 1
ATOM 1566 N N . ALA A 1 190 ? 6.470 5.691 -5.030 1.00 84.56 190 ALA A N 1
ATOM 1567 C CA . ALA A 1 190 ? 5.316 4.829 -4.832 1.00 84.56 190 ALA A CA 1
ATOM 1568 C C . ALA A 1 190 ? 4.057 5.598 -5.204 1.00 84.56 190 ALA A C 1
ATOM 1570 O O . ALA A 1 190 ? 3.889 6.750 -4.816 1.00 84.56 190 ALA A O 1
ATOM 1571 N N . VAL A 1 191 ? 3.203 4.950 -5.980 1.00 88.75 191 VAL A N 1
ATOM 1572 C CA . VAL A 1 191 ? 2.037 5.572 -6.593 1.00 88.75 191 VAL A CA 1
ATOM 1573 C C . VAL A 1 191 ? 0.826 4.657 -6.509 1.00 88.75 191 VAL A C 1
ATOM 1575 O O . VAL A 1 191 ? 0.948 3.428 -6.441 1.00 88.75 191 VAL A O 1
ATOM 1578 N N . SER A 1 192 ? -0.362 5.251 -6.536 1.00 89.06 192 SER A N 1
ATOM 1579 C CA . SER A 1 192 ? -1.625 4.507 -6.549 1.00 89.06 192 SER A CA 1
ATOM 1580 C C . SER A 1 192 ? -2.726 5.241 -7.312 1.00 89.06 192 SER A C 1
ATOM 1582 O O . SER A 1 192 ? -2.658 6.448 -7.539 1.00 89.06 192 SER A O 1
ATOM 1584 N N . GLU A 1 193 ? -3.758 4.501 -7.724 1.00 86.31 193 GLU A N 1
ATOM 1585 C CA . GLU A 1 193 ? -5.013 5.058 -8.243 1.00 86.31 193 GLU A CA 1
ATOM 1586 C C . GLU 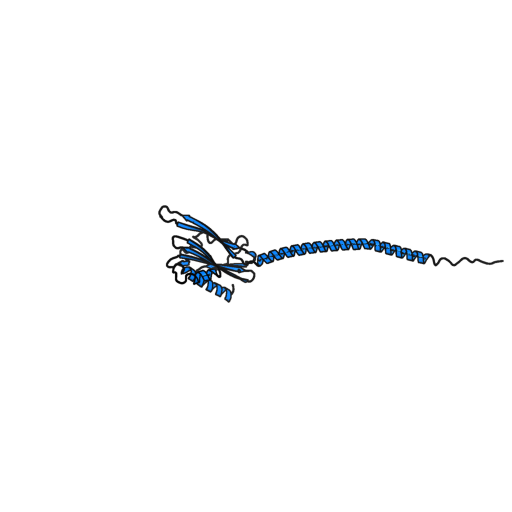A 1 193 ? -4.827 6.104 -9.364 1.00 86.31 193 GLU A C 1
ATOM 1588 O O . GLU A 1 193 ? -4.464 5.763 -10.489 1.00 86.31 193 GLU A O 1
ATOM 1593 N N . ILE A 1 194 ? -5.102 7.383 -9.080 1.00 85.69 194 ILE A N 1
ATOM 1594 C CA . ILE A 1 194 ? -5.062 8.472 -10.062 1.00 85.69 194 ILE A CA 1
ATOM 1595 C C . ILE A 1 194 ? -3.653 8.709 -10.614 1.00 85.69 194 ILE A C 1
ATOM 1597 O O . ILE A 1 194 ? -3.497 9.099 -11.771 1.00 85.69 194 ILE A O 1
ATOM 1601 N N . GLU A 1 195 ? -2.621 8.431 -9.822 1.00 87.31 195 GLU A N 1
ATOM 1602 C CA . GLU A 1 195 ? -1.229 8.594 -10.235 1.00 87.31 195 GLU A CA 1
ATOM 1603 C C . GLU A 1 195 ? -0.853 7.555 -11.299 1.00 87.31 195 GLU A C 1
ATOM 1605 O O . GLU A 1 195 ? -0.134 7.878 -12.242 1.00 87.31 195 GLU A O 1
ATOM 1610 N N . ILE A 1 196 ? -1.441 6.353 -11.241 1.00 91.50 196 ILE A N 1
ATOM 1611 C CA . ILE A 1 196 ? -1.273 5.306 -12.264 1.00 91.50 196 ILE A CA 1
ATOM 1612 C C . ILE A 1 196 ? -1.836 5.760 -13.613 1.00 91.50 196 ILE A C 1
ATOM 1614 O O . ILE A 1 196 ? -1.219 5.541 -14.658 1.00 91.50 196 ILE A O 1
ATOM 1618 N N . TYR A 1 197 ? -2.979 6.454 -13.608 1.00 87.81 197 TYR A N 1
ATOM 1619 C CA . TYR A 1 197 ? -3.515 7.057 -14.831 1.00 87.81 197 TYR A CA 1
ATOM 1620 C C . TYR A 1 197 ? -2.542 8.091 -15.419 1.00 87.81 197 TYR A C 1
ATOM 1622 O O . TYR A 1 197 ? -2.393 8.172 -16.644 1.00 87.81 197 TYR A O 1
ATOM 1630 N N . GLY A 1 198 ? -1.867 8.853 -14.552 1.00 88.00 198 GLY A N 1
ATOM 1631 C CA . GLY A 1 198 ? -0.798 9.780 -14.918 1.00 88.00 198 GLY A CA 1
ATOM 1632 C C . GLY A 1 198 ? 0.388 9.079 -15.582 1.00 88.00 198 GLY A C 1
ATOM 1633 O O . GLY A 1 198 ? 0.794 9.497 -16.664 1.00 88.00 198 GLY A O 1
ATOM 1634 N N . LEU A 1 199 ? 0.873 7.975 -15.005 1.00 89.69 199 LEU A N 1
ATOM 1635 C CA . LEU A 1 199 ? 1.963 7.171 -15.578 1.00 89.69 199 LEU A CA 1
ATOM 1636 C C . LEU A 1 199 ? 1.629 6.638 -16.978 1.00 89.69 199 LEU A C 1
ATOM 1638 O O . LEU A 1 199 ? 2.459 6.664 -17.886 1.00 89.69 199 LEU A O 1
ATOM 1642 N N . LYS A 1 200 ? 0.387 6.190 -17.180 1.00 88.56 200 LYS A N 1
ATOM 1643 C CA . LYS A 1 200 ? -0.057 5.626 -18.459 1.00 88.56 200 LYS A CA 1
ATOM 1644 C C . LYS A 1 200 ? -0.232 6.684 -19.553 1.00 88.56 200 LYS A C 1
ATOM 1646 O O . LYS A 1 200 ? 0.146 6.456 -20.701 1.00 88.56 200 LYS A O 1
ATOM 1651 N N . ASN A 1 201 ? -0.818 7.836 -19.215 1.00 87.31 201 ASN A N 1
ATOM 1652 C CA . ASN A 1 201 ? -1.318 8.793 -20.213 1.00 87.31 201 ASN A CA 1
ATOM 1653 C C . ASN A 1 201 ? -0.569 10.131 -20.257 1.00 87.31 201 ASN A C 1
ATOM 1655 O O . ASN A 1 201 ? -0.688 10.850 -21.248 1.00 87.31 201 ASN A O 1
ATOM 1659 N N . GLY A 1 202 ? 0.186 10.492 -19.217 1.00 84.75 202 GLY A N 1
ATOM 1660 C CA . GLY A 1 202 ? 0.810 11.814 -19.089 1.00 84.75 202 GLY A CA 1
ATOM 1661 C C . GLY A 1 202 ? 1.844 12.116 -20.175 1.00 84.75 202 GLY A C 1
ATOM 1662 O O . GLY A 1 202 ? 1.967 13.259 -20.613 1.00 84.75 202 GLY A O 1
ATOM 1663 N N . HIS A 1 203 ? 2.535 11.079 -20.660 1.00 84.81 203 HIS A N 1
ATOM 1664 C CA . HIS A 1 203 ? 3.624 11.190 -21.634 1.00 84.81 203 HIS A CA 1
ATOM 1665 C C . HIS A 1 203 ? 3.530 10.100 -22.718 1.00 84.81 203 HIS A C 1
ATOM 1667 O O . HIS A 1 203 ? 4.474 9.348 -22.966 1.00 84.81 203 HIS A O 1
ATOM 1673 N N . ALA A 1 204 ? 2.359 9.987 -23.358 1.00 74.00 204 ALA A N 1
ATOM 1674 C CA . ALA A 1 204 ? 1.997 8.903 -24.283 1.00 74.00 204 ALA A CA 1
ATOM 1675 C C . ALA A 1 204 ? 3.002 8.648 -25.429 1.00 74.00 204 ALA A C 1
ATOM 1677 O O . ALA A 1 204 ? 3.229 7.489 -25.774 1.00 74.00 204 ALA A O 1
ATOM 1678 N N . ASP A 1 205 ? 3.687 9.679 -25.924 1.00 83.50 205 ASP A N 1
ATOM 1679 C CA . ASP A 1 205 ? 4.604 9.563 -27.069 1.00 83.50 205 ASP A CA 1
ATOM 1680 C C . ASP A 1 205 ? 6.096 9.645 -26.696 1.00 83.50 205 ASP A C 1
ATOM 1682 O O . ASP A 1 205 ? 6.954 9.575 -27.573 1.00 83.50 205 ASP A O 1
ATOM 1686 N N . ASP A 1 206 ? 6.430 9.797 -25.409 1.00 86.19 206 ASP A N 1
ATOM 1687 C CA . ASP A 1 206 ? 7.815 9.981 -24.966 1.00 86.19 206 ASP A CA 1
ATOM 1688 C C . ASP A 1 206 ? 8.471 8.640 -24.550 1.00 86.19 206 ASP A C 1
ATOM 1690 O O . ASP A 1 206 ? 8.001 7.991 -23.603 1.00 86.19 206 ASP A O 1
ATOM 1694 N N . PRO A 1 207 ? 9.571 8.217 -25.213 1.00 83.50 207 PRO A N 1
ATOM 1695 C CA . PRO A 1 207 ? 10.322 7.001 -24.877 1.00 83.50 207 PRO A CA 1
ATOM 1696 C C . PRO A 1 207 ? 10.944 6.995 -23.471 1.00 83.50 207 PRO A C 1
ATOM 1698 O O . PRO A 1 207 ? 11.341 5.944 -22.969 1.00 83.50 207 PRO A O 1
ATOM 1701 N N . VAL A 1 208 ? 11.063 8.151 -22.814 1.00 86.12 208 VAL A N 1
ATOM 1702 C CA . VAL A 1 208 ? 11.544 8.259 -21.424 1.00 86.12 208 VAL A CA 1
ATOM 1703 C C . VAL A 1 208 ? 10.580 7.605 -20.429 1.00 86.12 208 VAL A C 1
ATOM 1705 O O . VAL A 1 208 ? 11.006 7.132 -19.372 1.00 86.12 208 VAL A O 1
ATOM 1708 N N . TYR A 1 209 ? 9.296 7.552 -20.776 1.00 86.88 209 TYR A N 1
ATOM 1709 C CA . TYR A 1 209 ? 8.204 7.104 -19.909 1.00 86.88 209 TYR A CA 1
ATOM 1710 C C . TYR A 1 209 ? 7.611 5.762 -20.359 1.00 86.88 209 TYR A C 1
ATOM 1712 O O . TYR A 1 209 ? 6.569 5.336 -19.871 1.00 86.88 209 TYR A O 1
ATOM 1720 N N . GLU A 1 210 ? 8.268 5.070 -21.295 1.00 89.12 210 GLU A N 1
ATOM 1721 C CA . GLU A 1 210 ? 7.833 3.760 -21.792 1.00 89.12 210 GLU A CA 1
ATOM 1722 C C . GLU A 1 210 ? 7.650 2.749 -20.651 1.00 89.12 210 GLU A C 1
ATOM 1724 O O . GLU A 1 210 ? 6.639 2.055 -20.593 1.00 89.12 210 GLU A O 1
ATOM 1729 N N . GLY A 1 211 ? 8.588 2.710 -19.700 1.00 89.38 211 GLY A N 1
ATOM 1730 C CA . GLY A 1 211 ? 8.529 1.748 -18.601 1.00 89.38 211 GLY A CA 1
ATOM 1731 C C . GLY A 1 211 ? 7.392 2.015 -17.618 1.00 89.38 211 GLY A C 1
ATOM 1732 O O . GLY A 1 211 ? 6.765 1.079 -17.131 1.00 89.38 211 GLY A O 1
ATOM 1733 N N . GLU A 1 212 ? 7.068 3.286 -17.386 1.00 92.81 212 GLU A N 1
ATOM 1734 C CA . GLU A 1 212 ? 5.957 3.696 -16.521 1.00 92.81 212 GLU A CA 1
ATOM 1735 C C . GLU A 1 212 ? 4.606 3.235 -17.072 1.00 92.81 212 GLU A C 1
ATOM 1737 O O . GLU A 1 212 ? 3.753 2.788 -16.307 1.00 92.81 212 GLU A O 1
ATOM 1742 N N . LYS A 1 213 ? 4.445 3.224 -18.400 1.00 91.69 213 LYS A N 1
ATOM 1743 C CA . LYS A 1 213 ? 3.246 2.684 -19.056 1.00 91.69 213 LYS A CA 1
ATOM 1744 C C . LYS A 1 213 ? 3.117 1.183 -18.851 1.00 91.69 213 LYS A C 1
ATOM 1746 O O . LYS A 1 213 ? 2.044 0.723 -18.483 1.00 91.69 213 LYS A O 1
ATOM 1751 N N . VAL A 1 214 ? 4.206 0.435 -19.038 1.00 92.62 214 VAL A N 1
ATOM 1752 C CA . VAL A 1 214 ? 4.208 -1.027 -18.853 1.00 92.62 214 VAL A CA 1
ATOM 1753 C C . VAL A 1 214 ? 3.826 -1.393 -17.416 1.00 92.62 214 VAL A C 1
ATOM 1755 O O . VAL A 1 214 ? 3.000 -2.279 -17.201 1.00 92.62 214 VAL A O 1
ATOM 1758 N N . MET A 1 215 ? 4.385 -0.691 -16.425 1.00 93.94 215 MET A N 1
ATOM 1759 C CA . MET A 1 215 ? 4.033 -0.904 -15.017 1.00 93.94 215 MET A CA 1
ATOM 1760 C C . MET A 1 215 ? 2.578 -0.500 -14.724 1.00 93.94 215 MET A C 1
ATOM 1762 O O . MET A 1 215 ? 1.878 -1.195 -13.989 1.00 93.94 215 MET A O 1
ATOM 1766 N N . ALA A 1 216 ? 2.083 0.586 -15.325 1.00 93.94 216 ALA A N 1
ATOM 1767 C CA . ALA A 1 216 ? 0.696 1.021 -15.168 1.00 93.94 216 ALA A CA 1
ATOM 1768 C C . ALA A 1 216 ? -0.318 0.048 -15.800 1.00 93.94 216 ALA A C 1
ATOM 1770 O O . ALA A 1 216 ? -1.371 -0.207 -15.219 1.00 93.94 216 ALA A O 1
ATOM 1771 N N . GLU A 1 217 ? -0.009 -0.540 -16.956 1.00 93.50 217 GLU A N 1
ATOM 1772 C CA . GLU A 1 217 ? -0.849 -1.565 -17.591 1.00 93.50 217 GLU A CA 1
ATOM 1773 C C . GLU A 1 217 ? -0.940 -2.825 -16.727 1.00 93.50 217 GLU A C 1
ATOM 1775 O O . GLU A 1 217 ? -2.029 -3.334 -16.467 1.00 93.50 217 GLU A O 1
ATOM 1780 N N . GLN A 1 218 ? 0.192 -3.292 -16.205 1.00 93.19 218 GLN A N 1
ATOM 1781 C CA . GLN A 1 218 ? 0.204 -4.415 -15.272 1.00 93.19 218 GLN A CA 1
ATOM 1782 C C . GLN A 1 218 ? -0.549 -4.105 -13.971 1.00 93.19 218 GLN A C 1
ATOM 1784 O O . GLN A 1 218 ? -1.247 -4.974 -13.447 1.00 93.19 218 GLN A O 1
ATOM 1789 N N . TYR A 1 219 ? -0.448 -2.878 -13.453 1.00 94.56 219 TYR A N 1
ATOM 1790 C CA . TYR A 1 219 ? -1.241 -2.441 -12.304 1.00 94.56 219 TYR A CA 1
ATOM 1791 C C . TYR A 1 219 ? -2.746 -2.575 -12.582 1.00 94.56 219 TYR A C 1
ATOM 1793 O O . TYR A 1 219 ? -3.493 -3.068 -11.732 1.00 94.56 219 TYR A O 1
ATOM 1801 N N . GLU A 1 220 ? -3.205 -2.164 -13.769 1.00 93.12 220 GLU A N 1
ATOM 1802 C CA . GLU A 1 220 ? -4.605 -2.311 -14.179 1.00 93.12 220 GLU A CA 1
ATOM 1803 C C . GLU A 1 220 ? -5.011 -3.789 -14.276 1.00 93.12 220 GLU A C 1
ATOM 1805 O O . GLU A 1 220 ? -6.050 -4.157 -13.727 1.00 93.12 220 GLU A O 1
ATOM 1810 N N . GLU A 1 221 ? -4.173 -4.651 -14.870 1.00 93.00 221 GLU A N 1
ATOM 1811 C CA . GLU A 1 221 ? -4.413 -6.104 -14.929 1.00 93.00 221 GLU A CA 1
ATOM 1812 C C . GLU A 1 221 ? -4.594 -6.711 -13.529 1.00 93.00 221 GLU A C 1
ATOM 1814 O O . GLU A 1 221 ? -5.540 -7.465 -13.281 1.00 93.00 221 GLU A O 1
ATOM 1819 N N . ILE A 1 222 ? -3.702 -6.370 -12.593 1.00 91.94 222 ILE A N 1
ATOM 1820 C CA . ILE A 1 222 ? -3.769 -6.841 -11.203 1.00 91.94 222 ILE A CA 1
ATOM 1821 C C . ILE A 1 222 ? -5.038 -6.308 -10.534 1.00 91.94 222 ILE A C 1
ATOM 1823 O O . ILE A 1 222 ? -5.755 -7.060 -9.876 1.00 91.94 222 ILE A O 1
ATOM 1827 N N . THR A 1 223 ? -5.359 -5.031 -10.731 1.00 91.56 223 THR A N 1
ATOM 1828 C CA . THR A 1 223 ? -6.560 -4.409 -10.163 1.00 91.56 223 THR A CA 1
ATOM 1829 C C . THR A 1 223 ? -7.839 -5.082 -10.664 1.00 91.56 223 THR A C 1
ATOM 1831 O O . THR A 1 223 ? -8.755 -5.339 -9.881 1.00 91.56 223 THR A O 1
ATOM 1834 N N . GLU A 1 224 ? -7.927 -5.389 -11.958 1.00 91.44 224 GLU A N 1
ATOM 1835 C CA . GLU A 1 224 ? -9.056 -6.130 -12.524 1.00 91.44 224 GLU A CA 1
ATOM 1836 C C . GLU A 1 224 ? -9.144 -7.554 -11.976 1.00 91.44 224 GLU A C 1
ATOM 1838 O O . GLU A 1 224 ? -10.238 -8.024 -11.649 1.00 91.44 224 GLU A O 1
ATOM 1843 N N . TYR A 1 225 ? -8.002 -8.229 -11.827 1.00 90.00 225 TYR A N 1
ATOM 1844 C CA . TYR A 1 225 ? -7.941 -9.562 -11.239 1.00 90.00 225 TYR A CA 1
ATOM 1845 C C . TYR A 1 225 ? -8.473 -9.565 -9.799 1.00 90.00 225 TYR A C 1
ATOM 1847 O O . TYR A 1 225 ? -9.353 -10.368 -9.474 1.00 90.00 225 TYR A O 1
ATOM 1855 N N . LEU A 1 226 ? -8.013 -8.622 -8.971 1.00 88.25 226 LEU A N 1
ATOM 1856 C CA . LEU A 1 226 ? -8.457 -8.450 -7.586 1.00 88.25 226 LEU A CA 1
ATOM 1857 C C . LEU A 1 226 ? -9.959 -8.148 -7.502 1.00 88.25 226 LEU A C 1
ATOM 1859 O O . LEU A 1 226 ? -10.663 -8.744 -6.692 1.00 88.25 226 LEU A O 1
ATOM 1863 N N . LYS A 1 227 ? -10.488 -7.292 -8.387 1.00 87.44 227 LYS A N 1
ATOM 1864 C CA . LYS A 1 227 ? -11.932 -6.996 -8.445 1.00 87.44 227 LYS A CA 1
ATOM 1865 C C . LYS A 1 227 ? -12.774 -8.210 -8.832 1.00 87.44 227 LYS A C 1
ATOM 1867 O O . LYS A 1 227 ? -13.902 -8.346 -8.364 1.00 87.44 227 LYS A O 1
ATOM 1872 N N . LYS A 1 228 ? -12.267 -9.062 -9.727 1.00 86.12 228 LYS A N 1
ATOM 1873 C CA . LYS A 1 228 ? -13.024 -10.192 -10.278 1.00 86.12 228 LYS A CA 1
ATOM 1874 C C . LYS A 1 228 ? -13.038 -11.407 -9.358 1.00 86.12 228 LYS A C 1
ATOM 1876 O O . LYS A 1 228 ? -14.064 -12.080 -9.274 1.00 86.12 228 LYS A O 1
ATOM 1881 N N . TYR A 1 229 ? -11.908 -11.716 -8.734 1.00 80.69 229 TYR A N 1
ATOM 1882 C CA . TYR A 1 229 ? -11.737 -12.954 -7.975 1.00 80.69 229 TYR A CA 1
ATOM 1883 C C . TYR A 1 229 ? -11.587 -12.734 -6.471 1.00 80.69 229 TYR A C 1
ATOM 1885 O O . TYR A 1 229 ? -11.710 -13.699 -5.721 1.00 80.69 229 TYR A O 1
ATOM 1893 N N . GLY A 1 230 ? -11.382 -11.492 -6.023 1.00 69.44 230 GLY A N 1
ATOM 1894 C CA . GLY A 1 230 ? -10.945 -11.232 -4.657 1.00 69.44 230 GLY A CA 1
ATOM 1895 C C . GLY A 1 230 ? -9.549 -11.808 -4.400 1.00 69.44 230 GLY A C 1
ATOM 1896 O O . GLY A 1 230 ? -8.809 -12.119 -5.337 1.00 69.44 230 GLY A O 1
ATOM 1897 N N . PHE A 1 231 ? -9.211 -11.937 -3.118 1.00 61.72 231 PHE A N 1
ATOM 1898 C CA . PHE A 1 231 ? -8.063 -12.715 -2.643 1.00 61.72 231 PHE A CA 1
ATOM 1899 C C . PHE A 1 231 ? -8.470 -14.145 -2.299 1.00 61.72 231 PHE A C 1
ATOM 1901 O O . PHE A 1 231 ? -9.508 -14.299 -1.614 1.00 61.72 231 PHE A O 1
#

Organism: Mediterraneibacter gnavus (NCBI:txid33038)

Radius of gyration: 42.23 Å; chains: 1; bounding box: 123×26×134 Å